Protein AF-A0A8I1UGB3-F1 (afdb_monomer)

Foldseek 3Di:
DCCVVCVVQVVVQVVLVVVVVVVVQKPDWDWDADPVRWIWIWTFGDALNDTFTWIFTHDPPPPLFHTWIFGPDQPDDQAPQADNRRTGNFPQHRVNRDNPDHPNNVVVRVRVRNNQQSDADPVRHGRDDDDDPDDDPVRVCPQPQEDEDDDPVNVVVCVVQVPWWDDWDWDWDDDPRHIYTYGDDTDTDPPDDPPPDDPPPPPPPPPPPPDDDDDDDDDDDDDDDDDDDDDDDDDDDDDDDDD

Solvent-accessible surface area (backbone atoms only — not comparable to full-atom values): 15466 Å² total; per-residue (Å²): 102,46,60,72,80,34,48,69,58,44,51,48,41,54,50,48,44,54,53,38,48,77,69,59,47,31,76,46,78,45,78,51,64,50,100,85,67,34,46,33,37,42,34,34,33,56,37,36,93,37,83,43,55,31,32,39,41,38,52,74,63,43,58,82,46,68,63,43,50,25,50,68,56,83,83,54,82,86,54,90,53,42,47,96,87,34,33,56,63,45,87,73,36,83,92,74,59,53,62,87,62,48,63,38,56,50,49,51,35,47,32,52,53,36,35,37,48,50,46,47,45,101,85,68,46,58,31,85,73,87,83,79,86,74,68,50,71,75,58,69,47,62,93,49,66,65,45,79,52,79,53,70,73,54,52,54,51,46,64,73,47,71,86,45,70,82,43,77,41,68,48,74,48,80,51,102,82,38,34,44,31,37,66,76,47,75,39,66,52,98,85,76,64,97,79,77,65,74,78,84,76,73,77,70,80,74,77,77,72,75,81,82,79,81,86,80,87,82,89,83,89,85,80,96,75,88,83,86,86,87,84,88,90,85,84,91,84,81,87,82,86,90,133

Mean predicted aligned error: 17.53 Å

Sequence (243 aa):
MWFELRADRFNREKSAIGHLLVEDWVKRVEWGVDAQGNAYAEVLFEAGGILRHANLMYPQHYPHVPLRIVPVIEGQKWSHHQWPTGELCLEIRADNWLPDFDGADMLRSARKLLDTEGHPDASGNPGEVAIDHRFTEGQRMLGRYGRLILSDALIEELERRSRDVFALDLHNIEFEKSCVCVAVGLGGGYGFSGCDLPPTSRTRLKFVKSVNHQENDGHEEEQIQRGTDHRVPAAGRGRHADQ

Secondary structure (DSSP, 8-state):
-HHHHTHHHHHHHHHHHHHHTTTSSEEEEEEEE-TTS-EEEEEEEEETTEEEEEEEE--TTTTSS--EEEESSTT----SSB-TTS-B--SS-TTT--TT--HHHHHHHHHHHHHHHHS--TTSPPPPPP------HHHHTTT-SEEEE--HHHHHHHHHHTTS--EEEEEEEEETTEEEEEEEEEE--TT--TT-PPP--------------------------------------------

Nearest PDB structures (foldseek):
  8ieg-assembly1_R  TM=5.215E-01  e=1.194E-04  Saccharomyces cerevisiae S288C
  6d6i-assembly1_B  TM=6.699E-01  e=2.200E-03  Homo sapiens
  6d6i-assembly2_E  TM=6.470E-01  e=2.073E-03  Homo sapiens
  8a58-assembly1_A  TM=6.326E-01  e=6.417E-03  Homo sapiens
  8a58-assembly1_B  TM=6.220E-01  e=1.662E-02  Homo sapiens

pLDDT: mean 73.23, std 23.83, range [26.3, 98.5]

Structure (mmCIF, N/CA/C/O backbone):
data_AF-A0A8I1UGB3-F1
#
_entry.id   AF-A0A8I1UGB3-F1
#
loop_
_atom_site.group_PDB
_atom_site.id
_atom_site.type_symbol
_atom_site.label_atom_id
_atom_site.label_alt_id
_atom_site.label_comp_id
_atom_site.label_asym_id
_atom_site.label_entity_id
_atom_site.label_seq_id
_atom_site.pdbx_PDB_ins_code
_atom_site.Cartn_x
_atom_site.Cartn_y
_atom_site.Cartn_z
_atom_site.occupancy
_atom_site.B_iso_or_equiv
_atom_site.auth_seq_id
_atom_site.auth_comp_id
_atom_site.auth_asym_id
_atom_site.auth_atom_id
_atom_site.pdbx_PDB_model_num
ATOM 1 N N . MET A 1 1 ? -6.144 6.818 -16.187 1.00 77.44 1 MET A N 1
ATOM 2 C CA . MET A 1 1 ? -5.525 6.335 -14.924 1.00 77.44 1 MET A CA 1
ATOM 3 C C . MET A 1 1 ? -5.523 4.801 -14.903 1.00 77.44 1 MET A C 1
ATOM 5 O O . MET A 1 1 ? -6.277 4.212 -15.672 1.00 77.44 1 MET A O 1
ATOM 9 N N . TRP A 1 2 ? -4.677 4.117 -14.113 1.00 83.56 2 TRP A N 1
ATOM 10 C CA . TRP A 1 2 ? -4.548 2.643 -14.203 1.00 83.56 2 TRP A CA 1
ATOM 11 C C . TRP A 1 2 ? -5.878 1.911 -13.965 1.00 83.56 2 TRP A C 1
ATOM 13 O O . TRP A 1 2 ? -6.176 0.948 -14.663 1.00 83.56 2 TRP A O 1
ATOM 23 N N . PHE A 1 3 ? -6.695 2.410 -13.035 1.00 84.19 3 PHE A N 1
ATOM 24 C CA . PHE A 1 3 ? -7.983 1.825 -12.657 1.00 84.19 3 PHE A CA 1
ATOM 25 C C . PHE A 1 3 ? -9.077 2.023 -13.716 1.00 84.19 3 PHE A C 1
ATOM 27 O O . PHE A 1 3 ? -10.044 1.270 -13.743 1.00 84.19 3 PHE A O 1
ATOM 34 N N . GLU A 1 4 ? -8.907 2.988 -14.622 1.00 83.88 4 GLU A N 1
ATOM 35 C CA . GLU A 1 4 ? -9.785 3.173 -15.785 1.00 83.88 4 GLU A CA 1
ATOM 36 C C . GLU A 1 4 ? -9.369 2.252 -16.935 1.00 83.88 4 GLU A C 1
ATOM 38 O O . GLU A 1 4 ? -10.207 1.641 -17.588 1.00 83.88 4 GLU A O 1
ATOM 43 N N . LEU A 1 5 ? -8.057 2.129 -17.167 1.00 84.00 5 LEU A N 1
ATOM 44 C CA . LEU A 1 5 ? -7.497 1.318 -18.252 1.00 84.00 5 LEU A CA 1
ATOM 45 C C . LEU A 1 5 ? -7.492 -0.185 -17.934 1.00 84.00 5 LEU A C 1
ATOM 47 O O . LEU A 1 5 ? -7.375 -1.004 -18.841 1.00 84.00 5 LEU A O 1
ATOM 51 N N . ARG A 1 6 ? -7.572 -0.555 -16.651 1.00 85.94 6 ARG A N 1
ATOM 52 C CA . ARG A 1 6 ? -7.530 -1.938 -16.155 1.00 85.94 6 ARG A CA 1
ATOM 53 C C . ARG A 1 6 ? -8.671 -2.193 -15.172 1.00 85.94 6 ARG A C 1
ATOM 55 O O . ARG A 1 6 ? -8.434 -2.506 -14.004 1.00 85.94 6 ARG A O 1
ATOM 62 N N . ALA A 1 7 ? -9.906 -2.063 -15.653 1.00 89.81 7 ALA A N 1
ATOM 63 C CA . ALA A 1 7 ? -11.110 -2.260 -14.846 1.00 89.81 7 ALA A CA 1
ATOM 64 C C . ALA A 1 7 ? -11.138 -3.631 -14.142 1.00 89.81 7 ALA A C 1
ATOM 66 O O . ALA A 1 7 ? -11.472 -3.698 -12.962 1.00 89.81 7 ALA A O 1
ATOM 67 N N . ASP A 1 8 ? -10.699 -4.702 -14.811 1.00 93.62 8 ASP A N 1
ATOM 68 C CA . ASP A 1 8 ? -10.617 -6.043 -14.212 1.00 93.62 8 ASP A CA 1
ATOM 69 C C . ASP A 1 8 ? -9.699 -6.074 -12.993 1.00 93.62 8 ASP A C 1
ATOM 71 O O . ASP A 1 8 ? -10.044 -6.636 -11.953 1.00 93.62 8 ASP A O 1
ATOM 75 N N . ARG A 1 9 ? -8.541 -5.407 -13.087 1.00 94.56 9 ARG A N 1
ATOM 76 C CA . ARG A 1 9 ? -7.618 -5.306 -11.958 1.00 94.56 9 ARG A CA 1
ATOM 77 C C . ARG A 1 9 ? -8.239 -4.505 -10.820 1.00 94.56 9 ARG A C 1
ATOM 79 O O . ARG A 1 9 ? -8.177 -4.935 -9.677 1.00 94.56 9 ARG A O 1
ATOM 86 N N . PHE A 1 10 ? -8.868 -3.373 -11.118 1.00 95.31 10 PHE A N 1
ATOM 87 C CA . PHE A 1 10 ? -9.507 -2.557 -10.088 1.00 95.31 10 PHE A CA 1
ATOM 88 C C . PHE A 1 10 ? -10.658 -3.293 -9.384 1.00 95.31 10 PHE A C 1
ATOM 90 O O . PHE A 1 10 ? -10.786 -3.227 -8.163 1.00 95.31 10 PHE A O 1
ATOM 97 N N . ASN A 1 11 ? -11.459 -4.052 -10.132 1.00 96.19 11 ASN A N 1
ATOM 98 C CA . ASN A 1 11 ? -12.519 -4.888 -9.574 1.00 96.19 11 ASN A CA 1
ATOM 99 C C . ASN A 1 11 ? -11.955 -6.027 -8.717 1.00 96.19 11 ASN A C 1
ATOM 101 O O . ASN A 1 11 ? -12.510 -6.317 -7.657 1.00 96.19 11 ASN A O 1
ATOM 105 N N . ARG A 1 12 ? -10.830 -6.627 -9.127 1.00 96.38 12 ARG A N 1
ATOM 106 C CA . ARG A 1 12 ? -10.113 -7.613 -8.311 1.00 96.38 12 ARG A CA 1
ATOM 107 C C . ARG A 1 12 ? -9.650 -7.012 -6.981 1.00 96.38 12 ARG A C 1
ATOM 109 O O . ARG A 1 12 ? -9.907 -7.630 -5.957 1.00 96.38 12 ARG A O 1
ATOM 116 N N . GLU A 1 13 ? -9.066 -5.811 -6.975 1.00 97.62 13 GLU A N 1
ATOM 117 C CA . GLU A 1 13 ? -8.671 -5.122 -5.731 1.00 97.62 13 GLU A CA 1
ATOM 118 C C . GLU A 1 13 ? -9.865 -4.883 -4.798 1.00 97.62 13 GLU A C 1
ATOM 120 O O . GLU A 1 13 ? -9.818 -5.194 -3.606 1.00 97.62 13 GLU A O 1
ATOM 125 N N . LYS A 1 14 ? -10.976 -4.376 -5.351 1.00 96.94 14 LYS A N 1
ATOM 126 C CA . LYS A 1 14 ? -12.224 -4.172 -4.602 1.00 96.94 14 LYS A CA 1
ATOM 127 C C . LYS A 1 14 ? -12.745 -5.469 -3.997 1.00 96.94 14 LYS A C 1
ATOM 129 O O . LYS A 1 14 ? -13.142 -5.472 -2.835 1.00 96.94 14 LYS A O 1
ATOM 134 N N . SER A 1 15 ? -12.733 -6.555 -4.767 1.00 97.25 15 SER A N 1
ATOM 135 C CA . SER A 1 15 ? -13.167 -7.871 -4.298 1.00 97.25 15 SER A CA 1
ATOM 136 C C . SER A 1 15 ? -12.242 -8.410 -3.208 1.00 97.25 15 SER A C 1
ATOM 138 O O . SER A 1 15 ? -12.731 -8.871 -2.182 1.00 97.25 15 SER A O 1
ATOM 140 N N . ALA A 1 16 ? -10.924 -8.324 -3.399 1.00 97.44 16 ALA A N 1
ATOM 141 C CA . ALA A 1 16 ? -9.932 -8.842 -2.462 1.00 97.44 16 ALA A CA 1
ATOM 142 C C . ALA A 1 16 ? -10.018 -8.140 -1.101 1.00 97.44 16 ALA A C 1
ATOM 144 O O . ALA A 1 16 ? -10.135 -8.800 -0.070 1.00 97.44 16 ALA A O 1
ATOM 145 N N . ILE A 1 17 ? -10.046 -6.803 -1.089 1.00 97.00 17 ILE A N 1
ATOM 146 C CA . ILE A 1 17 ? -10.199 -6.033 0.152 1.00 97.00 17 ILE A CA 1
ATOM 147 C C . ILE A 1 17 ? -11.609 -6.219 0.734 1.00 97.00 17 ILE A C 1
ATOM 149 O O . ILE A 1 17 ? -11.765 -6.334 1.947 1.00 97.00 17 ILE A O 1
ATOM 153 N N . GLY A 1 18 ? -12.639 -6.305 -0.113 1.00 96.25 18 GLY A N 1
ATOM 154 C CA . GLY A 1 18 ? -14.012 -6.565 0.321 1.00 96.25 18 GLY A CA 1
ATOM 155 C C . GLY A 1 18 ? -14.170 -7.901 1.052 1.00 96.25 18 GLY A C 1
ATOM 156 O O . GLY A 1 18 ? -14.915 -7.975 2.024 1.00 96.25 18 GLY A O 1
ATOM 157 N N . HIS A 1 19 ? -13.429 -8.939 0.653 1.00 96.88 19 HIS A N 1
ATOM 158 C CA . HIS A 1 19 ? -13.420 -10.226 1.356 1.00 96.88 19 HIS A CA 1
ATOM 159 C C . HIS A 1 19 ? -12.874 -10.113 2.786 1.00 96.88 19 HIS A C 1
ATOM 161 O O . HIS A 1 19 ? -13.324 -10.854 3.658 1.00 96.88 19 HIS A O 1
ATOM 167 N N . LEU A 1 20 ? -11.974 -9.162 3.066 1.00 97.12 20 LEU A N 1
ATOM 168 C CA . LEU A 1 20 ? -11.441 -8.965 4.417 1.00 97.12 20 LEU A CA 1
ATOM 169 C C . LEU A 1 20 ? -12.492 -8.468 5.417 1.00 97.12 20 LEU A C 1
ATOM 171 O O . LEU A 1 20 ? -12.346 -8.713 6.611 1.00 97.12 20 LEU A O 1
ATOM 175 N N . LEU A 1 21 ? -13.569 -7.823 4.951 1.00 95.94 21 LEU A N 1
ATOM 176 C CA . LEU A 1 21 ? -14.696 -7.444 5.815 1.00 95.94 21 LEU A CA 1
ATOM 177 C C . LEU A 1 21 ? -15.378 -8.677 6.427 1.00 95.94 21 LEU A C 1
ATOM 179 O O . LEU A 1 21 ? -15.906 -8.610 7.532 1.00 95.94 21 LEU A O 1
ATOM 183 N N . VAL A 1 22 ? -15.351 -9.815 5.725 1.00 94.69 22 VAL A N 1
ATOM 184 C CA . VAL A 1 22 ? -15.915 -11.087 6.208 1.00 94.69 22 VAL A CA 1
ATOM 185 C C . VAL A 1 22 ? -15.011 -11.735 7.261 1.00 94.69 22 VAL A C 1
ATOM 187 O O . VAL A 1 22 ? -15.493 -12.466 8.120 1.00 94.69 22 VAL A O 1
ATOM 190 N N . GLU A 1 23 ? -13.707 -11.446 7.230 1.00 92.75 23 GLU A N 1
ATOM 191 C CA . GLU A 1 23 ? -12.740 -11.907 8.235 1.00 92.75 23 GLU A CA 1
ATOM 192 C C . GLU A 1 23 ? -12.808 -11.093 9.550 1.00 92.75 23 GLU A C 1
ATOM 194 O O . GLU A 1 23 ? -12.053 -11.371 10.480 1.00 92.75 23 GLU A O 1
ATOM 199 N N . ASP A 1 24 ? -13.697 -10.095 9.624 1.00 91.88 24 ASP A N 1
ATOM 200 C CA . ASP A 1 24 ? -14.017 -9.202 10.752 1.00 91.88 24 ASP A CA 1
ATOM 201 C C . ASP A 1 24 ? -12.873 -8.311 11.269 1.00 91.88 24 ASP A C 1
ATOM 203 O O . ASP A 1 24 ? -13.129 -7.263 11.846 1.00 91.88 24 ASP A O 1
ATOM 207 N N . TRP A 1 25 ? -11.601 -8.611 11.024 1.00 96.62 25 TRP A N 1
ATOM 208 C CA . TRP A 1 25 ? -10.513 -7.712 11.435 1.00 96.62 25 TRP A CA 1
ATOM 209 C C . TRP A 1 25 ? -10.411 -6.448 10.564 1.00 96.62 25 TRP A C 1
ATOM 211 O O . TRP A 1 25 ? -9.759 -5.490 10.962 1.00 96.62 25 TRP A O 1
ATOM 221 N N . VAL A 1 26 ? -11.078 -6.390 9.408 1.00 98.19 26 VAL A N 1
ATOM 222 C CA . VAL A 1 26 ? -11.311 -5.144 8.661 1.00 98.19 26 VAL A CA 1
ATOM 223 C C . VAL A 1 26 ? -12.752 -4.700 8.895 1.00 98.19 26 VAL A C 1
ATOM 225 O O . VAL A 1 26 ? -13.684 -5.459 8.662 1.00 98.19 26 VAL A O 1
ATOM 228 N N . LYS A 1 27 ? -12.944 -3.459 9.352 1.00 98.12 27 LYS A N 1
ATOM 229 C CA . LYS A 1 27 ? -14.247 -2.925 9.786 1.00 98.12 27 LYS A CA 1
ATOM 230 C C . LYS A 1 27 ? -14.922 -2.034 8.748 1.00 98.12 27 LYS A C 1
ATOM 232 O O . LYS A 1 27 ? -16.146 -1.944 8.717 1.00 98.12 27 LYS A O 1
ATOM 237 N N . ARG A 1 28 ? -14.140 -1.335 7.922 1.00 98.06 28 ARG A N 1
ATOM 238 C CA . ARG A 1 28 ? -14.649 -0.400 6.908 1.00 98.06 28 ARG A CA 1
ATOM 239 C C . ARG A 1 28 ? -13.643 -0.242 5.783 1.00 98.06 28 ARG A C 1
ATOM 241 O O . ARG A 1 28 ? -12.444 -0.224 6.047 1.00 98.06 28 ARG A O 1
ATOM 248 N N . VAL A 1 29 ? -14.149 -0.091 4.562 1.00 98.00 29 VAL A N 1
ATOM 249 C CA . VAL A 1 29 ? -13.361 0.185 3.358 1.00 98.00 29 VAL A CA 1
ATOM 250 C C . VAL A 1 29 ? -14.122 1.205 2.518 1.00 98.00 29 VAL A C 1
ATOM 252 O O . VAL A 1 29 ? -15.257 0.949 2.119 1.00 98.00 29 VAL A O 1
ATOM 255 N N . GLU A 1 30 ? -13.497 2.338 2.225 1.00 97.81 30 GLU A N 1
ATOM 256 C CA . GLU A 1 30 ? -14.050 3.391 1.372 1.00 97.81 30 GLU A CA 1
ATOM 257 C C . GLU A 1 30 ? -13.061 3.724 0.259 1.00 97.81 30 GLU A C 1
ATOM 259 O O . GLU A 1 30 ? -11.881 3.949 0.502 1.00 97.81 30 GLU A O 1
ATOM 264 N N . TRP A 1 31 ? -13.534 3.728 -0.985 1.00 97.06 31 TRP A N 1
ATOM 265 C CA . TRP A 1 31 ? -12.694 3.997 -2.150 1.00 97.06 31 TRP A CA 1
ATOM 266 C C . TRP A 1 31 ? -12.807 5.455 -2.570 1.00 97.06 31 TRP A C 1
ATOM 268 O O . TRP A 1 31 ? -13.908 5.999 -2.632 1.00 97.06 31 TRP A O 1
ATOM 278 N N . GLY A 1 32 ? -11.681 6.050 -2.947 1.00 95.44 32 GLY A N 1
ATOM 279 C CA . GLY A 1 32 ? -11.625 7.422 -3.426 1.00 95.44 32 GLY A CA 1
ATOM 280 C C . GLY A 1 32 ? -10.547 7.638 -4.477 1.00 95.44 32 GLY A C 1
ATOM 281 O O . GLY A 1 32 ? -9.802 6.727 -4.851 1.00 95.44 32 GLY A O 1
ATOM 282 N N . VAL A 1 33 ? -10.491 8.873 -4.965 1.00 93.62 33 VAL A N 1
ATOM 283 C CA . VAL A 1 33 ? -9.431 9.378 -5.836 1.00 93.62 33 VAL A CA 1
ATOM 284 C C . VAL A 1 33 ? -8.929 10.677 -5.218 1.00 93.62 33 VAL A C 1
ATOM 286 O O . VAL A 1 33 ? -9.737 11.536 -4.864 1.00 93.62 33 VAL A O 1
ATOM 289 N N . ASP A 1 34 ? -7.619 10.796 -5.023 1.00 88.38 34 ASP A N 1
ATOM 290 C CA . ASP A 1 34 ? -7.017 11.994 -4.438 1.00 88.38 34 ASP A CA 1
ATOM 291 C C . ASP A 1 34 ? -6.980 13.169 -5.437 1.00 88.38 34 ASP A C 1
ATOM 293 O O . ASP A 1 34 ? -7.313 13.040 -6.619 1.00 88.38 34 ASP A O 1
ATOM 297 N N . ALA A 1 35 ? -6.549 14.342 -4.967 1.00 86.75 35 ALA A N 1
ATOM 298 C CA . ALA A 1 35 ? -6.447 15.544 -5.798 1.00 86.75 35 ALA A CA 1
ATOM 299 C C . ALA A 1 35 ? -5.435 15.412 -6.957 1.00 86.75 35 ALA A C 1
ATOM 301 O O . ALA A 1 35 ? -5.453 16.219 -7.885 1.00 86.75 35 ALA A O 1
ATOM 302 N N . GLN A 1 36 ? -4.550 14.413 -6.910 1.00 84.19 36 GLN A N 1
ATOM 303 C CA . GLN A 1 36 ? -3.551 14.105 -7.931 1.00 84.19 36 GLN A CA 1
ATOM 304 C C . GLN A 1 36 ? -4.017 12.995 -8.893 1.00 84.19 36 GLN A C 1
ATOM 306 O O . GLN A 1 36 ? -3.263 12.604 -9.789 1.00 84.19 36 GLN A O 1
ATOM 311 N N . GLY A 1 37 ? -5.251 12.500 -8.748 1.00 85.12 37 GLY A N 1
ATOM 312 C CA . GLY A 1 37 ? -5.813 11.450 -9.594 1.00 85.12 37 GLY A CA 1
ATOM 313 C C . GLY A 1 37 ? -5.355 10.035 -9.226 1.00 85.12 37 GLY A C 1
ATOM 314 O O . GLY A 1 37 ? -5.517 9.110 -10.022 1.00 85.12 37 GLY A O 1
ATOM 315 N N . ASN A 1 38 ? -4.764 9.820 -8.051 1.00 88.25 38 ASN A N 1
ATOM 316 C CA . ASN A 1 38 ? -4.423 8.473 -7.600 1.00 88.25 38 ASN A CA 1
ATOM 317 C C . ASN A 1 38 ? -5.620 7.838 -6.898 1.00 88.25 38 ASN A C 1
ATOM 319 O O . ASN A 1 38 ? -6.281 8.467 -6.073 1.00 88.25 38 ASN A O 1
ATOM 323 N N . ALA A 1 39 ? -5.881 6.568 -7.201 1.00 94.81 39 ALA A N 1
ATOM 324 C CA . ALA A 1 39 ? -6.867 5.801 -6.455 1.00 94.81 39 ALA A CA 1
ATOM 325 C C . ALA A 1 39 ? -6.357 5.511 -5.041 1.00 94.81 39 ALA A C 1
ATOM 327 O O . ALA A 1 39 ? -5.168 5.250 -4.830 1.00 94.81 39 ALA A O 1
ATOM 328 N N . TYR A 1 40 ? -7.275 5.487 -4.084 1.00 97.31 40 TYR A N 1
ATOM 329 C CA . TYR A 1 40 ? -6.995 5.021 -2.738 1.00 97.31 40 TYR A CA 1
ATOM 330 C C . TYR A 1 40 ? -8.158 4.252 -2.131 1.00 97.31 40 TYR A C 1
ATOM 332 O O . TYR A 1 40 ? -9.304 4.386 -2.567 1.00 97.31 40 TYR A O 1
ATOM 340 N N . ALA A 1 41 ? -7.842 3.449 -1.118 1.00 98.19 41 ALA A N 1
ATOM 341 C CA . ALA A 1 41 ? -8.828 2.871 -0.219 1.00 98.19 41 ALA A CA 1
ATOM 342 C C . ALA A 1 41 ? -8.527 3.315 1.218 1.00 98.19 41 ALA A C 1
ATOM 344 O O . ALA A 1 41 ? -7.457 3.021 1.749 1.00 98.19 41 ALA A O 1
ATOM 345 N N . GLU A 1 42 ? -9.460 4.026 1.836 1.00 98.38 42 GLU A N 1
ATOM 346 C CA . GLU A 1 42 ? -9.464 4.328 3.265 1.00 98.38 42 GLU A CA 1
ATOM 347 C C . GLU A 1 42 ? -10.005 3.107 4.016 1.00 98.38 42 GLU A C 1
ATOM 349 O O . GLU A 1 42 ? -11.080 2.594 3.698 1.00 98.38 42 GLU A O 1
ATOM 354 N N . VAL A 1 43 ? -9.246 2.601 4.987 1.00 98.50 43 VAL A N 1
ATOM 355 C CA . VAL A 1 43 ? -9.522 1.331 5.664 1.00 98.50 43 VAL A CA 1
ATOM 356 C C . VAL A 1 43 ? -9.436 1.500 7.177 1.00 98.50 43 VAL A C 1
ATOM 358 O O . VAL A 1 43 ? -8.440 1.997 7.708 1.00 98.50 43 VAL A O 1
ATOM 361 N N . LEU A 1 44 ? -10.469 1.030 7.879 1.00 98.50 44 LEU A N 1
ATOM 362 C CA . LEU A 1 44 ? -10.426 0.790 9.323 1.00 98.50 44 LEU A CA 1
ATOM 363 C C . LEU A 1 44 ? -10.187 -0.698 9.570 1.00 98.50 44 LEU A C 1
ATOM 365 O O . LEU A 1 44 ? -10.983 -1.517 9.114 1.00 98.50 44 LEU A O 1
ATOM 369 N N . PHE A 1 45 ? -9.126 -1.052 10.293 1.00 98.44 45 PHE A N 1
ATOM 370 C CA . PHE A 1 45 ? -8.775 -2.448 10.572 1.00 98.44 45 PHE A CA 1
ATOM 371 C C . PHE A 1 45 ? -8.136 -2.622 11.952 1.00 98.44 45 PHE A C 1
ATOM 373 O O . PHE A 1 45 ? -7.506 -1.708 12.477 1.00 98.44 45 PHE A O 1
ATOM 380 N N . GLU A 1 46 ? -8.307 -3.790 12.555 1.00 97.88 46 GLU A N 1
ATOM 381 C CA . GLU A 1 46 ? -7.713 -4.171 13.831 1.00 97.88 46 GLU A CA 1
ATOM 382 C C . GLU A 1 46 ? -6.325 -4.776 13.617 1.00 97.88 46 GLU A C 1
ATOM 384 O O . GLU A 1 46 ? -6.154 -5.720 12.841 1.00 97.88 46 GLU A O 1
ATOM 389 N N . ALA A 1 47 ? -5.331 -4.231 14.320 1.00 95.94 47 ALA A N 1
ATOM 390 C CA . ALA A 1 47 ? -3.986 -4.788 14.388 1.00 95.94 47 ALA A CA 1
ATOM 391 C C . ALA A 1 47 ? -3.240 -4.311 15.645 1.00 95.94 47 ALA A C 1
ATOM 393 O O . ALA A 1 47 ? -3.332 -3.144 16.047 1.00 95.94 47 ALA A O 1
ATOM 394 N N . GLY A 1 48 ? -2.492 -5.216 16.272 1.00 92.00 48 GLY A N 1
ATOM 395 C CA . GLY A 1 48 ? -1.835 -5.017 17.563 1.00 92.00 48 GLY A CA 1
ATOM 396 C C . GLY A 1 48 ? -2.832 -4.749 18.691 1.00 92.00 48 GLY A C 1
ATOM 397 O O . GLY A 1 48 ? -2.556 -3.927 19.558 1.00 92.00 48 GLY A O 1
ATOM 398 N N . GLY A 1 49 ? -4.034 -5.338 18.620 1.00 91.06 49 GLY A N 1
ATOM 399 C CA . GLY A 1 49 ? -5.124 -5.096 19.577 1.00 91.06 49 GLY A CA 1
ATOM 400 C C . GLY A 1 49 ? -5.750 -3.694 19.510 1.00 91.06 49 GLY A C 1
ATOM 401 O O . GLY A 1 49 ? -6.491 -3.313 20.413 1.00 91.06 49 GLY A O 1
ATOM 402 N N . ILE A 1 50 ? -5.451 -2.909 18.469 1.00 94.31 50 ILE A N 1
ATOM 403 C CA . ILE A 1 50 ? -5.900 -1.519 18.311 1.00 94.31 50 ILE A CA 1
ATOM 404 C C . ILE A 1 50 ? -6.592 -1.358 16.954 1.00 94.31 50 ILE A C 1
ATOM 406 O O . ILE A 1 50 ? -6.131 -1.891 15.945 1.00 94.31 50 ILE A O 1
ATOM 410 N N . LEU A 1 51 ? -7.671 -0.571 16.910 1.00 97.31 51 LEU A N 1
ATOM 411 C CA . LEU A 1 51 ? -8.298 -0.153 15.656 1.00 97.31 51 LEU A CA 1
ATOM 412 C C . LEU A 1 51 ? -7.452 0.941 14.982 1.00 97.31 51 LEU A C 1
ATOM 414 O O . LEU A 1 51 ? -7.219 2.010 15.550 1.00 97.31 51 LEU A O 1
ATOM 418 N N . ARG A 1 52 ? -6.985 0.673 13.765 1.00 97.62 52 ARG A N 1
ATOM 419 C CA . ARG A 1 52 ? -6.116 1.533 12.954 1.00 97.62 52 ARG A CA 1
ATOM 420 C C . ARG A 1 52 ? -6.897 2.129 11.788 1.00 97.62 52 ARG A C 1
ATOM 422 O O . ARG A 1 52 ? -7.764 1.469 11.222 1.00 97.62 52 ARG A O 1
ATOM 429 N N . HIS A 1 53 ? -6.555 3.362 11.414 1.00 98.25 53 HIS A N 1
ATOM 430 C CA . HIS A 1 53 ? -7.161 4.072 10.289 1.00 98.25 53 HIS A CA 1
ATOM 431 C C . HIS A 1 53 ? -6.108 4.414 9.233 1.00 98.25 53 HIS A C 1
ATOM 433 O O . HIS A 1 53 ? -5.270 5.291 9.462 1.00 98.25 53 HIS A O 1
ATOM 439 N N . ALA A 1 54 ? -6.119 3.696 8.108 1.00 98.31 54 ALA A N 1
ATOM 440 C CA . ALA A 1 54 ? -5.097 3.780 7.065 1.00 98.31 54 ALA A CA 1
ATOM 441 C C . ALA A 1 54 ? -5.660 4.192 5.707 1.00 98.31 54 ALA A C 1
ATOM 443 O O . ALA A 1 54 ? -6.792 3.868 5.371 1.00 98.31 54 ALA A O 1
ATOM 444 N N . ASN A 1 55 ? -4.798 4.790 4.893 1.00 98.12 55 ASN A N 1
ATOM 445 C CA . ASN A 1 55 ? -4.963 4.881 3.454 1.00 98.12 55 ASN A CA 1
ATOM 446 C C . ASN A 1 55 ? -4.063 3.854 2.759 1.00 98.12 55 ASN A C 1
ATOM 448 O O . ASN A 1 55 ? -2.846 3.834 2.965 1.00 98.12 55 ASN A O 1
ATOM 452 N N . LEU A 1 56 ? -4.661 3.041 1.890 1.00 98.12 56 LEU A N 1
ATOM 453 C CA . LEU A 1 56 ? -3.973 2.273 0.856 1.00 98.12 56 LEU A CA 1
ATOM 454 C C . LEU A 1 56 ? -3.851 3.167 -0.376 1.00 98.12 56 LEU A C 1
ATOM 456 O O . LEU A 1 56 ? -4.841 3.428 -1.057 1.00 98.12 56 LEU A O 1
ATOM 460 N N . MET A 1 57 ? -2.645 3.652 -0.651 1.00 96.31 57 MET A N 1
ATOM 461 C CA . MET A 1 57 ? -2.358 4.607 -1.722 1.00 96.31 57 MET A CA 1
ATOM 462 C C . MET A 1 57 ? -1.865 3.860 -2.965 1.00 96.31 57 MET A C 1
ATOM 464 O O . MET A 1 57 ? -0.772 3.285 -2.937 1.00 96.31 57 MET A O 1
ATOM 468 N N . TYR A 1 58 ? -2.637 3.876 -4.056 1.00 95.38 58 TYR A N 1
ATOM 469 C CA . TYR A 1 58 ? -2.274 3.193 -5.301 1.00 95.38 58 TYR A CA 1
ATOM 470 C C . TYR A 1 58 ? -1.538 4.154 -6.242 1.00 95.38 58 TYR A C 1
ATOM 472 O O . TYR A 1 58 ? -2.153 5.088 -6.760 1.00 95.38 58 TYR A O 1
ATOM 480 N N . PRO A 1 59 ? -0.245 3.937 -6.529 1.00 90.94 59 PRO A N 1
ATOM 481 C CA . PRO A 1 59 ? 0.505 4.796 -7.442 1.00 90.94 59 PRO A CA 1
ATOM 482 C C . PRO A 1 59 ? 0.013 4.666 -8.891 1.00 90.94 59 PRO A C 1
ATOM 484 O O . PRO A 1 59 ? -0.582 3.664 -9.290 1.00 90.94 59 PRO A O 1
ATOM 487 N N . GLN A 1 60 ? 0.346 5.645 -9.733 1.00 86.12 60 GLN A N 1
ATOM 488 C CA . GLN A 1 60 ? -0.072 5.659 -11.143 1.00 86.12 60 GLN A CA 1
ATOM 489 C C . GLN A 1 60 ? 0.397 4.443 -11.958 1.00 86.12 60 GLN A C 1
ATOM 491 O O . GLN A 1 60 ? -0.271 4.055 -12.915 1.00 86.12 60 GLN A O 1
ATOM 496 N N . HIS A 1 61 ? 1.525 3.834 -11.583 1.00 86.38 61 HIS A N 1
ATOM 497 C CA . HIS A 1 61 ? 2.100 2.677 -12.275 1.00 86.38 61 HIS A CA 1
ATOM 498 C C . HIS A 1 61 ? 1.629 1.324 -11.714 1.00 86.38 61 HIS A C 1
ATOM 500 O O . HIS A 1 61 ? 2.137 0.279 -12.123 1.00 86.38 61 HIS A O 1
ATOM 506 N N . TYR A 1 62 ? 0.664 1.317 -10.791 1.00 89.44 62 TYR A N 1
ATOM 507 C CA . TYR A 1 62 ? 0.061 0.092 -10.275 1.00 89.44 62 TYR A CA 1
ATOM 508 C C . TYR A 1 62 ? -0.515 -0.775 -11.417 1.00 89.44 62 TYR A C 1
ATOM 510 O O . TYR A 1 62 ? -1.086 -0.232 -12.370 1.00 89.44 62 TYR A O 1
ATOM 518 N N . PRO A 1 63 ? -0.376 -2.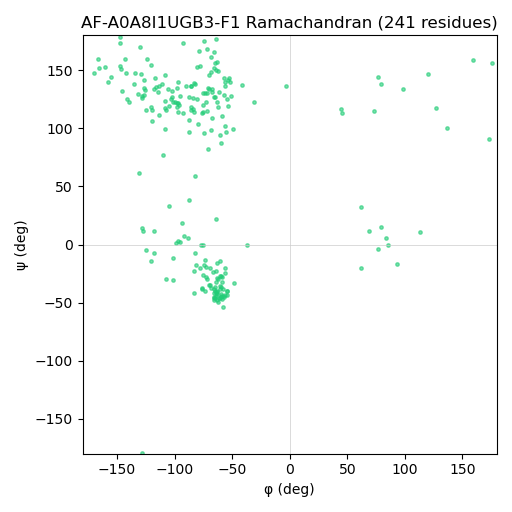115 -11.383 1.00 94.00 63 PRO A N 1
ATOM 519 C CA . PRO A 1 63 ? 0.194 -2.975 -10.341 1.00 94.00 63 PRO A CA 1
ATOM 520 C C . PRO A 1 63 ? 1.680 -3.302 -10.538 1.00 94.00 63 PRO A C 1
ATOM 522 O O . PRO A 1 63 ? 2.173 -4.279 -9.993 1.00 94.00 63 PRO A O 1
ATOM 525 N N . HIS A 1 64 ? 2.413 -2.540 -11.349 1.00 88.75 64 HIS A N 1
ATOM 526 C CA . HIS A 1 64 ? 3.834 -2.818 -11.609 1.00 88.75 64 HIS A CA 1
ATOM 527 C C . HIS A 1 64 ? 4.760 -2.272 -10.517 1.00 88.75 64 HIS A C 1
ATOM 529 O O . HIS A 1 64 ? 5.954 -2.548 -10.509 1.00 88.75 64 HIS A O 1
ATOM 535 N N . VAL A 1 65 ? 4.193 -1.511 -9.587 1.00 88.19 65 VAL A N 1
ATOM 536 C CA . VAL A 1 65 ? 4.818 -1.027 -8.358 1.00 88.19 65 VAL A CA 1
ATOM 537 C C . VAL A 1 65 ? 3.825 -1.240 -7.207 1.00 88.19 65 VAL A C 1
ATOM 539 O O . VAL A 1 65 ? 2.613 -1.160 -7.450 1.00 88.19 65 VAL A O 1
ATOM 542 N N . PRO A 1 66 ? 4.298 -1.508 -5.978 1.00 94.50 66 PRO A N 1
ATOM 543 C CA . PRO A 1 66 ? 3.416 -1.744 -4.839 1.00 94.50 66 PRO A CA 1
ATOM 544 C C . PRO A 1 66 ? 2.615 -0.490 -4.475 1.00 94.50 66 PRO A C 1
ATOM 546 O O . PRO A 1 66 ? 3.067 0.642 -4.669 1.00 94.50 66 PRO A O 1
ATOM 549 N N . LEU A 1 67 ? 1.428 -0.697 -3.905 1.00 95.31 67 LEU A N 1
ATOM 550 C CA . LEU A 1 67 ? 0.725 0.347 -3.156 1.00 95.31 67 LEU A CA 1
ATOM 551 C C . LEU A 1 67 ? 1.419 0.605 -1.814 1.00 95.31 67 LEU A C 1
ATOM 553 O O . LEU A 1 67 ? 2.266 -0.172 -1.380 1.00 95.31 67 LEU A O 1
ATOM 557 N N . ARG A 1 68 ? 1.034 1.685 -1.139 1.00 95.75 68 ARG A N 1
ATOM 558 C CA . ARG A 1 68 ? 1.596 2.075 0.163 1.00 95.75 68 ARG A CA 1
ATOM 559 C C . ARG A 1 68 ? 0.501 2.049 1.221 1.00 95.75 68 ARG A C 1
ATOM 561 O O . ARG A 1 68 ? -0.620 2.452 0.923 1.00 95.75 68 ARG A O 1
ATOM 568 N N . ILE A 1 69 ? 0.825 1.636 2.445 1.00 97.69 69 ILE A N 1
ATOM 569 C CA . ILE A 1 69 ? -0.082 1.740 3.599 1.00 97.69 69 ILE A CA 1
ATOM 570 C C . ILE A 1 69 ? 0.444 2.830 4.524 1.00 97.69 69 ILE A C 1
ATOM 572 O O . ILE A 1 69 ? 1.552 2.718 5.052 1.00 97.69 69 ILE A O 1
ATOM 576 N N . VAL A 1 70 ? -0.351 3.884 4.702 1.00 97.25 70 VAL A N 1
ATOM 577 C CA . VAL A 1 70 ? -0.021 5.050 5.534 1.00 97.25 70 VAL A CA 1
ATOM 578 C C . VAL A 1 70 ? -1.161 5.345 6.514 1.00 97.25 70 VAL A C 1
ATOM 580 O O . VAL A 1 70 ? -2.323 5.151 6.153 1.00 97.25 70 VAL A O 1
ATOM 583 N N . PRO A 1 71 ? -0.886 5.836 7.734 1.00 97.88 71 PRO A N 1
ATOM 584 C CA . PRO A 1 71 ? -1.918 6.385 8.607 1.00 97.88 71 PRO A CA 1
ATOM 585 C C . PRO A 1 71 ? -2.675 7.534 7.937 1.00 97.88 71 PRO A C 1
ATOM 587 O O . PRO A 1 71 ? -2.076 8.350 7.240 1.00 97.88 71 PRO A O 1
ATOM 590 N N . VAL A 1 72 ? -3.985 7.628 8.184 1.00 96.44 72 VAL A N 1
ATOM 591 C CA . VAL A 1 72 ? -4.791 8.782 7.738 1.00 96.44 72 VAL A CA 1
ATOM 592 C C . VAL A 1 72 ? -4.340 10.066 8.439 1.00 96.44 72 VAL A C 1
ATOM 594 O O . VAL A 1 72 ? -4.323 11.135 7.835 1.00 96.44 72 VAL A O 1
ATOM 597 N N . ILE A 1 73 ? -3.959 9.965 9.716 1.00 94.81 73 ILE A N 1
ATOM 598 C CA . ILE A 1 73 ? -3.437 11.092 10.490 1.00 94.81 73 ILE A CA 1
ATOM 599 C C . ILE A 1 73 ? -1.944 11.239 10.193 1.00 94.81 73 ILE A C 1
ATOM 601 O O . ILE A 1 73 ? -1.139 10.380 10.560 1.00 94.81 73 ILE A O 1
ATOM 605 N N . GLU A 1 74 ? -1.575 12.348 9.556 1.00 91.50 74 GLU A N 1
ATOM 606 C CA . GLU A 1 74 ? -0.185 12.662 9.234 1.00 91.50 74 GLU A CA 1
ATOM 607 C C . GLU A 1 74 ? 0.702 12.663 10.493 1.00 91.50 74 GLU A C 1
ATOM 609 O O . GLU A 1 74 ? 0.325 13.161 11.554 1.00 91.50 74 GLU A O 1
ATOM 614 N N . GLY A 1 75 ? 1.890 12.065 10.381 1.00 90.50 75 GLY A N 1
ATOM 615 C CA . GLY A 1 75 ? 2.866 11.983 11.472 1.00 90.50 75 GLY A CA 1
ATOM 616 C C . GLY A 1 75 ? 2.561 10.938 12.551 1.00 90.50 75 GLY A C 1
ATOM 617 O O . GLY A 1 75 ? 3.389 10.732 13.440 1.00 90.50 75 GLY A O 1
ATOM 618 N N . GLN A 1 76 ? 1.425 10.235 12.491 1.00 95.06 76 GLN A N 1
ATOM 619 C CA . GLN A 1 76 ? 1.115 9.192 13.465 1.00 95.06 76 GLN A CA 1
ATOM 620 C C . GLN A 1 76 ? 2.095 8.017 13.338 1.00 95.06 76 GLN A C 1
ATOM 622 O O . GLN A 1 76 ? 2.264 7.455 12.259 1.00 95.06 76 GLN A O 1
ATOM 627 N N . LYS A 1 77 ? 2.730 7.616 14.444 1.00 94.50 77 LYS A N 1
ATOM 628 C CA . LYS A 1 77 ? 3.654 6.474 14.492 1.00 94.50 77 LYS A CA 1
ATOM 629 C C . LYS A 1 77 ? 2.921 5.231 14.998 1.00 94.50 77 LYS A C 1
ATOM 631 O O . LYS A 1 77 ? 2.366 5.246 16.094 1.00 94.50 77 LYS A O 1
ATOM 636 N N . TRP A 1 78 ? 2.902 4.165 14.204 1.00 94.12 78 TRP A N 1
ATOM 637 C CA . TRP A 1 78 ? 2.300 2.876 14.567 1.00 94.12 78 TRP A CA 1
ATOM 638 C C . TRP A 1 78 ? 3.322 1.790 14.858 1.00 94.12 78 TRP A C 1
ATOM 640 O O . TRP A 1 78 ? 3.025 0.899 15.645 1.00 94.12 78 TRP A O 1
ATOM 650 N N . SER A 1 79 ? 4.484 1.866 14.213 1.00 92.44 79 SER A N 1
ATOM 651 C CA . SER A 1 79 ? 5.475 0.795 14.200 1.00 92.44 79 SER A CA 1
ATOM 652 C C . SER A 1 79 ? 6.892 1.350 14.125 1.00 92.44 79 SER A C 1
ATOM 654 O O . SER A 1 79 ? 7.103 2.431 13.565 1.00 92.44 79 SER A O 1
ATOM 656 N N . HIS A 1 80 ? 7.883 0.613 14.633 1.00 89.00 80 HIS A N 1
ATOM 657 C CA . HIS A 1 80 ? 9.297 0.927 14.393 1.00 89.00 80 HIS A CA 1
ATOM 658 C C . HIS A 1 80 ? 9.647 0.801 12.901 1.00 89.00 80 HIS A C 1
ATOM 660 O O . HIS A 1 80 ? 10.396 1.631 12.380 1.00 89.00 80 HIS A O 1
ATOM 666 N N . HIS A 1 81 ? 8.984 -0.117 12.195 1.00 90.19 81 HIS A N 1
ATOM 667 C CA . HIS A 1 81 ? 9.023 -0.310 10.746 1.00 90.19 81 HIS A CA 1
ATOM 668 C C . HIS A 1 81 ? 8.084 0.661 10.026 1.00 90.19 81 HIS A C 1
ATOM 670 O O . HIS A 1 81 ? 7.151 0.281 9.321 1.00 90.19 81 HIS A O 1
ATOM 676 N N . GLN A 1 82 ? 8.321 1.954 10.213 1.00 92.31 82 GLN A N 1
ATOM 677 C CA . GLN A 1 82 ? 7.561 2.995 9.534 1.00 92.31 82 GLN A CA 1
ATOM 678 C C . GLN A 1 82 ? 8.488 4.136 9.139 1.00 92.31 82 GLN A C 1
ATOM 680 O O . GLN A 1 82 ? 9.176 4.709 9.994 1.00 92.31 82 GLN A O 1
ATOM 685 N N . TRP A 1 83 ? 8.478 4.466 7.851 1.00 89.12 83 TRP A N 1
ATOM 686 C CA . TRP A 1 83 ? 9.255 5.550 7.271 1.00 89.12 83 TRP A CA 1
ATOM 687 C C . TRP A 1 83 ? 8.798 6.916 7.803 1.00 89.12 83 TRP A C 1
ATOM 689 O O . TRP A 1 83 ? 7.635 7.074 8.185 1.00 89.12 83 TRP A O 1
ATOM 699 N N . PRO A 1 84 ? 9.665 7.947 7.768 1.00 87.88 84 PRO A N 1
ATOM 700 C CA . PRO A 1 84 ? 9.281 9.315 8.132 1.00 87.88 84 PRO A CA 1
ATOM 701 C C . PRO A 1 84 ? 8.092 9.863 7.330 1.00 87.88 84 PRO A C 1
ATOM 703 O O . PRO A 1 84 ? 7.372 10.728 7.810 1.00 87.88 84 PRO A O 1
ATOM 706 N N . THR A 1 85 ? 7.860 9.334 6.126 1.00 85.50 85 THR A N 1
ATOM 707 C CA . THR A 1 85 ? 6.717 9.663 5.259 1.00 85.50 85 THR A CA 1
ATOM 708 C C . THR A 1 85 ? 5.392 9.040 5.714 1.00 85.50 85 THR A C 1
ATOM 710 O O . THR A 1 85 ? 4.383 9.211 5.036 1.00 85.50 85 THR A O 1
ATOM 713 N N . GLY A 1 86 ? 5.383 8.279 6.813 1.00 92.00 86 GLY A N 1
ATOM 714 C CA . GLY A 1 86 ? 4.200 7.605 7.352 1.00 92.00 86 GLY A CA 1
ATOM 715 C C . GLY A 1 86 ? 4.018 6.162 6.878 1.00 92.00 86 GLY A C 1
ATOM 716 O O . GLY A 1 86 ? 3.290 5.405 7.505 1.00 92.00 86 GLY A O 1
ATOM 717 N N . GLU A 1 87 ? 4.689 5.756 5.805 1.00 94.31 87 GLU A N 1
ATOM 718 C CA . GLU A 1 87 ? 4.517 4.432 5.203 1.00 94.31 87 GLU A CA 1
ATOM 719 C C . GLU A 1 87 ? 5.101 3.309 6.051 1.00 94.31 87 GLU A C 1
ATOM 721 O O . GLU A 1 87 ? 6.240 3.399 6.512 1.00 94.31 87 GLU A O 1
ATOM 726 N N . LEU A 1 88 ? 4.335 2.230 6.205 1.00 94.31 88 LEU A N 1
ATOM 727 C CA . LEU A 1 88 ? 4.816 1.011 6.844 1.00 94.31 88 LEU A CA 1
ATOM 728 C C . LEU A 1 88 ? 5.841 0.293 5.954 1.00 94.31 88 LEU A C 1
ATOM 730 O O . LEU A 1 88 ? 5.626 0.094 4.760 1.00 94.31 88 LEU A O 1
ATOM 734 N N . CYS A 1 89 ? 6.949 -0.128 6.555 1.00 92.06 89 CYS A N 1
ATOM 735 C CA . CYS A 1 89 ? 7.945 -0.994 5.937 1.00 92.06 89 CYS A CA 1
ATOM 736 C C . CYS A 1 89 ? 7.524 -2.449 6.174 1.00 92.06 89 CYS A C 1
ATOM 738 O O . CYS A 1 89 ? 7.715 -2.998 7.256 1.00 92.06 89 CYS A O 1
ATOM 740 N N . LEU A 1 90 ? 6.864 -3.035 5.179 1.00 93.38 90 LEU A N 1
ATOM 741 C CA . LEU A 1 90 ? 6.211 -4.338 5.286 1.00 93.38 90 LEU A CA 1
ATOM 742 C C . LEU A 1 90 ? 7.129 -5.491 4.851 1.00 93.38 90 LEU A C 1
ATOM 744 O O . LEU A 1 90 ? 8.220 -5.272 4.332 1.00 93.38 90 LEU A O 1
ATOM 748 N N . GLU A 1 91 ? 6.690 -6.739 5.038 1.00 91.75 91 GLU A N 1
ATOM 749 C CA . GLU A 1 91 ? 7.396 -7.899 4.460 1.00 91.75 91 GLU A CA 1
ATOM 750 C C . GLU A 1 91 ? 7.219 -7.983 2.935 1.00 91.75 91 GLU A C 1
ATOM 752 O O . GLU A 1 91 ? 8.132 -8.433 2.240 1.00 91.75 91 GLU A O 1
ATOM 757 N N . ILE A 1 92 ? 6.082 -7.502 2.413 1.00 92.50 92 ILE A N 1
ATOM 758 C CA . ILE A 1 92 ? 5.888 -7.239 0.984 1.00 92.50 92 ILE A CA 1
ATOM 759 C C . ILE A 1 92 ? 6.408 -5.828 0.702 1.00 92.50 92 ILE A C 1
ATOM 761 O O . ILE A 1 92 ? 5.894 -4.836 1.215 1.00 92.50 92 ILE A O 1
ATOM 765 N N . ARG A 1 93 ? 7.454 -5.744 -0.109 1.00 86.69 93 ARG A N 1
ATOM 766 C CA . ARG A 1 93 ? 8.268 -4.554 -0.352 1.00 86.69 93 ARG A CA 1
ATOM 767 C C . ARG A 1 93 ? 8.438 -4.312 -1.841 1.00 86.69 93 ARG A C 1
ATOM 769 O O . ARG A 1 93 ? 8.169 -5.167 -2.676 1.00 86.69 93 ARG A O 1
ATOM 776 N N . ALA A 1 94 ? 8.974 -3.146 -2.183 1.00 85.06 94 ALA A N 1
ATOM 777 C CA . ALA A 1 94 ? 9.278 -2.807 -3.569 1.00 85.06 94 ALA A CA 1
ATOM 778 C C . ALA A 1 94 ? 10.275 -3.767 -4.251 1.00 85.06 94 ALA A C 1
ATOM 780 O O . ALA A 1 94 ? 10.222 -3.898 -5.469 1.00 85.06 94 ALA A O 1
ATOM 781 N N . ASP A 1 95 ? 11.170 -4.430 -3.511 1.00 80.75 95 ASP A N 1
ATOM 782 C CA . ASP A 1 95 ? 12.169 -5.369 -4.047 1.00 80.75 95 ASP A CA 1
ATOM 783 C C . ASP A 1 95 ? 11.637 -6.792 -4.277 1.00 80.75 95 ASP A C 1
ATOM 785 O O . ASP A 1 95 ? 12.202 -7.514 -5.095 1.00 80.75 95 ASP A O 1
ATOM 789 N N . ASN A 1 96 ? 10.560 -7.196 -3.596 1.00 87.06 96 ASN A N 1
ATOM 790 C CA . ASN A 1 96 ? 9.938 -8.517 -3.756 1.00 87.06 96 ASN A CA 1
ATOM 791 C C . ASN A 1 96 ? 8.485 -8.446 -4.264 1.00 87.06 96 ASN A C 1
ATOM 793 O O . ASN A 1 96 ? 7.776 -9.452 -4.256 1.00 87.06 96 ASN A O 1
ATOM 797 N N . TRP A 1 97 ? 8.049 -7.268 -4.717 1.00 91.31 97 TRP A N 1
ATOM 798 C CA . TRP A 1 97 ? 6.717 -7.047 -5.261 1.00 91.31 97 TRP A CA 1
ATOM 799 C C . TRP A 1 97 ? 6.505 -7.840 -6.552 1.00 91.31 97 TRP A C 1
ATOM 801 O O . TRP A 1 97 ? 7.256 -7.707 -7.520 1.00 91.31 97 TRP A O 1
ATOM 811 N N . LEU A 1 98 ? 5.421 -8.610 -6.583 1.00 93.31 98 LEU A N 1
ATOM 812 C CA . LEU A 1 98 ? 4.899 -9.252 -7.779 1.00 93.31 98 LEU A CA 1
ATOM 813 C C . LEU A 1 98 ? 3.579 -8.579 -8.155 1.00 93.31 98 LEU A C 1
ATOM 815 O O . LEU A 1 98 ? 2.757 -8.355 -7.266 1.00 93.31 98 LEU A O 1
ATOM 819 N N . PRO A 1 99 ? 3.314 -8.317 -9.450 1.00 92.31 99 PRO A N 1
ATOM 820 C CA . PRO A 1 99 ? 2.040 -7.749 -9.871 1.00 92.31 99 PRO A CA 1
ATOM 821 C C . PRO A 1 99 ? 0.826 -8.567 -9.434 1.00 92.31 99 PRO A C 1
ATOM 823 O O . PRO A 1 99 ? -0.261 -8.012 -9.389 1.00 92.31 99 PRO A O 1
ATOM 826 N N . ASP A 1 100 ? 0.972 -9.851 -9.109 1.00 94.25 100 ASP A N 1
ATOM 827 C CA . ASP A 1 100 ? -0.134 -10.683 -8.631 1.00 94.25 100 ASP A CA 1
ATOM 828 C C . ASP A 1 100 ? -0.559 -10.401 -7.188 1.00 94.25 100 ASP A C 1
ATOM 830 O O . ASP A 1 100 ? -1.685 -10.766 -6.850 1.00 94.25 100 ASP A O 1
ATOM 834 N N . PHE A 1 101 ? 0.273 -9.736 -6.379 1.00 97.75 101 PHE A N 1
ATOM 835 C CA . PHE A 1 101 ? -0.135 -9.264 -5.057 1.00 97.75 101 PHE A CA 1
ATOM 836 C C . PHE A 1 101 ? -1.169 -8.148 -5.165 1.00 97.75 101 PHE A C 1
ATOM 838 O O . PHE A 1 101 ? -1.129 -7.338 -6.096 1.00 97.75 101 PHE A O 1
ATOM 845 N N . ASP A 1 102 ? -2.067 -8.080 -4.187 1.00 97.69 102 ASP A N 1
ATOM 846 C CA . ASP A 1 102 ? -3.138 -7.087 -4.114 1.00 97.69 102 ASP A CA 1
ATOM 847 C C . ASP A 1 102 ? -3.183 -6.352 -2.758 1.00 97.69 102 ASP A C 1
ATOM 849 O O . ASP A 1 102 ? -2.337 -6.530 -1.875 1.00 97.69 102 ASP A O 1
ATOM 853 N N . GLY A 1 103 ? -4.141 -5.439 -2.597 1.00 97.81 103 GLY A N 1
ATOM 854 C CA . GLY A 1 103 ? -4.318 -4.679 -1.364 1.00 97.81 103 GLY A CA 1
ATOM 855 C C . GLY A 1 1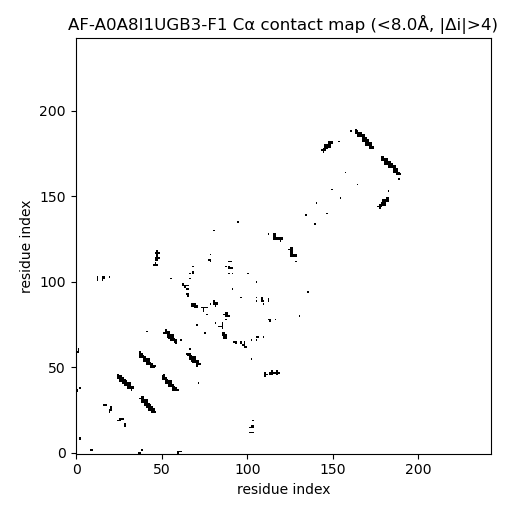03 ? -4.700 -5.514 -0.149 1.00 97.81 103 GLY A C 1
ATOM 856 O O . GLY A 1 103 ? -4.404 -5.094 0.972 1.00 97.81 103 GLY A O 1
ATOM 857 N N . ALA A 1 104 ? -5.282 -6.701 -0.335 1.00 98.25 104 ALA A N 1
ATOM 858 C CA . ALA A 1 104 ? -5.541 -7.598 0.780 1.00 98.25 104 ALA A CA 1
ATOM 859 C C . ALA A 1 104 ? -4.243 -8.242 1.282 1.00 98.25 104 ALA A C 1
ATOM 861 O O . ALA A 1 104 ? -4.038 -8.324 2.495 1.00 98.25 104 ALA A O 1
ATOM 862 N N . ASP A 1 105 ? -3.338 -8.627 0.379 1.00 98.31 105 ASP A N 1
ATOM 863 C CA . ASP A 1 105 ? -2.005 -9.119 0.751 1.00 98.31 105 ASP A CA 1
ATOM 864 C C . ASP A 1 105 ? -1.219 -8.061 1.536 1.00 98.31 105 ASP A C 1
ATOM 866 O O . ASP A 1 105 ? -0.660 -8.346 2.598 1.00 98.31 105 ASP A O 1
ATOM 870 N N . MET A 1 106 ? -1.255 -6.808 1.072 1.00 98.00 106 MET A N 1
ATOM 871 C CA . MET A 1 106 ? -0.605 -5.685 1.756 1.00 98.00 106 MET A CA 1
ATOM 872 C C . MET A 1 106 ? -1.198 -5.427 3.147 1.00 98.00 106 MET A C 1
ATOM 874 O O . MET A 1 106 ? -0.452 -5.219 4.104 1.00 98.00 106 MET A O 1
ATOM 878 N N . LEU A 1 107 ? -2.526 -5.479 3.298 1.00 98.19 107 LEU A N 1
ATOM 879 C CA . LEU A 1 107 ? -3.182 -5.327 4.601 1.00 98.19 107 LEU A CA 1
ATOM 880 C C . LEU A 1 107 ? -2.834 -6.466 5.564 1.00 98.19 107 LEU A C 1
ATOM 882 O O . LEU A 1 107 ? -2.588 -6.207 6.741 1.00 98.19 107 LEU A O 1
ATOM 886 N N . ARG A 1 108 ? -2.767 -7.714 5.085 1.00 97.88 108 ARG A N 1
ATOM 887 C CA . ARG A 1 108 ? -2.335 -8.857 5.908 1.00 97.88 108 ARG A CA 1
ATOM 888 C C . ARG A 1 108 ? -0.882 -8.707 6.345 1.00 97.88 108 ARG A C 1
ATOM 890 O O . ARG A 1 108 ? -0.572 -8.940 7.511 1.00 97.88 108 ARG A O 1
ATOM 897 N N . SER A 1 109 ? -0.018 -8.250 5.442 1.00 97.06 109 SER A N 1
ATOM 898 C CA . SER A 1 109 ? 1.380 -7.933 5.732 1.00 97.06 109 SER A CA 1
ATOM 899 C C . SER A 1 109 ? 1.509 -6.841 6.809 1.00 97.06 109 SER A C 1
ATOM 901 O O . SER A 1 109 ? 2.250 -7.004 7.781 1.00 97.06 109 SER A O 1
ATOM 903 N N . ALA A 1 110 ? 0.715 -5.768 6.708 1.00 97.31 110 ALA A N 1
ATOM 904 C CA . ALA A 1 110 ? 0.647 -4.710 7.718 1.00 97.31 110 ALA A CA 1
ATOM 905 C C . ALA A 1 110 ? 0.113 -5.204 9.063 1.00 97.31 110 ALA A C 1
ATOM 907 O O . ALA A 1 110 ? 0.692 -4.894 10.105 1.00 97.31 110 ALA A O 1
ATOM 908 N N . ARG A 1 111 ? -0.958 -6.002 9.058 1.00 96.81 111 ARG A N 1
ATO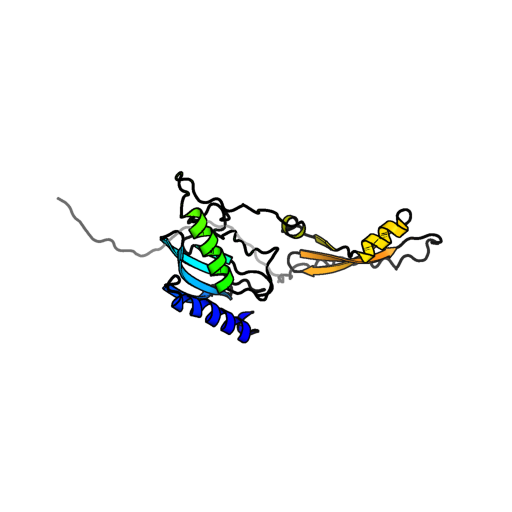M 909 C CA . ARG A 1 111 ? -1.502 -6.590 10.280 1.00 96.81 111 ARG A CA 1
ATOM 910 C C . ARG A 1 111 ? -0.479 -7.492 10.960 1.00 96.81 111 ARG A C 1
ATOM 912 O O . ARG A 1 111 ? -0.270 -7.340 12.153 1.00 96.81 111 ARG A O 1
ATOM 919 N N . LYS A 1 112 ? 0.205 -8.361 10.215 1.00 95.38 112 LYS A N 1
ATOM 920 C CA . LYS A 1 112 ? 1.255 -9.237 10.752 1.00 95.38 112 LYS A CA 1
ATOM 921 C C . LYS A 1 112 ? 2.366 -8.442 11.439 1.00 95.38 112 LYS A C 1
ATOM 923 O O . LYS A 1 112 ? 2.759 -8.799 12.547 1.00 95.38 112 LYS A O 1
ATOM 928 N N . LEU A 1 113 ? 2.841 -7.360 10.818 1.00 94.81 113 LEU A N 1
ATOM 929 C CA . LEU A 1 113 ? 3.828 -6.461 11.423 1.00 94.81 113 LEU A CA 1
ATOM 930 C C . LEU A 1 113 ? 3.314 -5.880 12.749 1.00 94.81 113 LEU A C 1
ATOM 932 O O . LEU A 1 113 ? 3.968 -6.001 13.781 1.00 94.81 113 LEU A O 1
ATOM 936 N N . LEU A 1 114 ? 2.128 -5.272 12.722 1.00 95.25 114 LEU A N 1
ATOM 937 C CA . LEU A 1 114 ? 1.552 -4.565 13.868 1.00 95.25 114 LEU A CA 1
ATOM 938 C C . LEU A 1 114 ? 1.116 -5.505 15.000 1.00 95.25 114 LEU A C 1
ATOM 940 O O . LEU A 1 114 ? 1.240 -5.145 16.166 1.00 95.25 114 LEU A O 1
ATOM 944 N N . ASP A 1 115 ? 0.629 -6.702 14.676 1.00 93.88 115 ASP A N 1
ATOM 945 C CA . ASP A 1 115 ? 0.340 -7.755 15.648 1.00 93.88 115 ASP A CA 1
ATOM 946 C C . ASP A 1 115 ? 1.638 -8.246 16.296 1.00 93.88 115 ASP A C 1
ATOM 948 O O . ASP A 1 115 ? 1.671 -8.420 17.509 1.00 93.88 115 ASP A O 1
ATOM 952 N N . THR A 1 116 ? 2.719 -8.415 15.530 1.00 90.88 116 THR A N 1
ATOM 953 C CA . THR A 1 116 ? 4.004 -8.858 16.094 1.00 90.88 116 THR A CA 1
ATOM 954 C C . THR A 1 116 ? 4.586 -7.815 17.048 1.00 90.88 116 THR A C 1
ATOM 956 O O . THR A 1 116 ? 4.942 -8.144 18.174 1.00 90.88 116 THR A O 1
ATOM 959 N N . GLU A 1 117 ? 4.627 -6.544 16.645 1.00 90.31 117 GLU A N 1
ATOM 960 C CA . GLU A 1 117 ? 5.153 -5.475 17.505 1.00 90.31 117 GLU A CA 1
ATOM 961 C C . GLU A 1 117 ? 4.215 -5.122 18.673 1.00 90.31 117 GLU A C 1
ATOM 963 O O . GLU A 1 117 ? 4.668 -4.646 19.713 1.00 90.31 117 GLU A O 1
ATOM 968 N N . GLY A 1 118 ? 2.906 -5.333 18.503 1.00 84.50 118 GLY A N 1
ATOM 969 C CA . GLY A 1 118 ? 1.878 -5.000 19.490 1.00 84.50 118 GLY A CA 1
ATOM 970 C C . GLY A 1 118 ? 1.693 -6.034 20.602 1.00 84.50 118 GLY A C 1
ATOM 971 O O . GLY A 1 118 ? 1.124 -5.693 21.638 1.00 84.50 118 GLY A O 1
ATOM 972 N N . HIS A 1 119 ? 2.171 -7.269 20.422 1.00 78.19 119 HIS A N 1
ATOM 973 C CA . HIS A 1 119 ? 2.098 -8.324 21.436 1.00 78.19 119 HIS A CA 1
ATOM 974 C C . HIS A 1 119 ? 3.493 -8.600 22.008 1.00 78.19 119 HIS A C 1
ATOM 976 O O . HIS A 1 119 ? 4.281 -9.309 21.377 1.00 78.19 119 HIS A O 1
ATOM 982 N N . PRO A 1 120 ? 3.828 -8.044 23.185 1.00 68.56 120 PRO A N 1
ATOM 983 C CA . PRO A 1 120 ? 5.110 -8.313 23.809 1.00 68.56 120 PRO A CA 1
ATOM 984 C C . PRO A 1 120 ? 5.260 -9.792 24.198 1.00 68.56 120 PRO A C 1
ATOM 986 O O . PRO A 1 120 ? 4.280 -10.477 24.502 1.00 68.56 120 PRO A O 1
ATOM 989 N N . ASP A 1 121 ? 6.498 -10.280 24.186 1.00 73.06 121 ASP A N 1
ATOM 990 C CA . ASP A 1 121 ? 6.871 -11.629 24.594 1.00 73.06 121 ASP A CA 1
ATOM 991 C C . ASP A 1 121 ? 6.599 -11.883 26.092 1.00 73.06 121 ASP A C 1
ATOM 993 O O . ASP A 1 121 ? 6.202 -10.999 26.855 1.00 73.06 121 ASP A O 1
ATOM 997 N N . ALA A 1 122 ? 6.844 -13.115 26.550 1.00 70.88 122 ALA A N 1
ATOM 998 C CA . ALA A 1 122 ? 6.659 -13.492 27.955 1.00 70.88 122 ALA A CA 1
ATOM 999 C C . ALA A 1 122 ? 7.532 -12.683 28.943 1.00 70.88 122 ALA A C 1
ATOM 1001 O O . ALA A 1 122 ? 7.287 -12.726 30.148 1.00 70.88 122 ALA A O 1
ATOM 1002 N N . SER A 1 123 ? 8.545 -11.966 28.449 1.00 74.38 123 SER A N 1
ATOM 1003 C CA . SER A 1 123 ? 9.425 -11.082 29.221 1.00 74.38 123 SER A CA 1
ATOM 1004 C C . SER A 1 123 ? 9.018 -9.603 29.125 1.00 74.38 123 SER A C 1
ATOM 1006 O O . SER A 1 123 ? 9.666 -8.758 29.738 1.00 74.38 123 SER A O 1
ATOM 1008 N N . GLY A 1 124 ? 7.936 -9.283 28.406 1.00 69.62 124 GLY A N 1
ATOM 1009 C CA . GLY A 1 124 ? 7.426 -7.926 28.225 1.00 69.62 124 GLY A CA 1
ATOM 1010 C C . GLY A 1 124 ? 8.109 -7.129 27.109 1.00 69.62 124 GLY A C 1
ATOM 1011 O O . GLY A 1 124 ? 7.803 -5.946 26.957 1.00 69.62 124 GLY A O 1
ATOM 1012 N N . ASN A 1 125 ? 9.006 -7.734 26.324 1.00 71.25 125 ASN A N 1
ATOM 1013 C CA . ASN A 1 125 ? 9.651 -7.052 25.201 1.00 71.25 125 ASN A CA 1
ATOM 1014 C C . ASN A 1 125 ? 8.730 -7.081 23.977 1.00 71.25 125 ASN A C 1
ATOM 1016 O O . ASN A 1 125 ? 8.159 -8.134 23.707 1.00 71.25 125 ASN A O 1
ATOM 1020 N N . PRO A 1 126 ? 8.592 -5.992 23.199 1.00 67.19 126 PRO A N 1
ATOM 1021 C CA . PRO A 1 126 ? 7.864 -6.029 21.931 1.00 67.19 126 PRO A CA 1
ATOM 1022 C C . PRO A 1 126 ? 8.369 -7.165 21.036 1.00 67.19 126 PRO A C 1
ATOM 1024 O O . PRO A 1 126 ? 9.579 -7.393 20.971 1.00 67.19 126 PRO A O 1
ATOM 1027 N N . GLY A 1 127 ? 7.464 -7.859 20.341 1.00 71.50 127 GLY A N 1
ATOM 1028 C CA . GLY A 1 127 ? 7.865 -8.881 19.381 1.00 71.50 127 GLY A CA 1
ATOM 1029 C C . GLY A 1 127 ? 8.784 -8.280 18.317 1.00 71.50 127 GLY A C 1
ATOM 1030 O O . GLY A 1 127 ? 8.483 -7.243 17.722 1.00 71.50 127 GLY A O 1
ATOM 1031 N N . GLU A 1 128 ? 9.933 -8.915 18.104 1.00 74.31 128 GLU A N 1
ATOM 1032 C CA . GLU A 1 128 ? 10.941 -8.420 17.174 1.00 74.31 128 GLU A CA 1
ATOM 1033 C C . GLU A 1 128 ? 10.609 -8.877 15.750 1.00 74.31 128 GLU A C 1
ATOM 1035 O O . GLU A 1 128 ? 10.595 -10.070 15.438 1.00 74.31 128 GLU A O 1
ATOM 1040 N N . VAL A 1 129 ? 10.349 -7.915 14.867 1.00 76.94 129 VAL A N 1
ATOM 1041 C CA . VAL A 1 129 ? 10.325 -8.144 13.421 1.00 76.94 129 VAL A CA 1
ATOM 1042 C C . VAL A 1 129 ? 11.698 -7.770 12.880 1.00 76.94 129 VAL A C 1
ATOM 1044 O O . VAL A 1 129 ? 12.204 -6.683 13.155 1.00 76.94 129 VAL A O 1
ATOM 1047 N N . ALA A 1 130 ? 12.325 -8.680 12.132 1.00 69.94 130 ALA A N 1
ATOM 1048 C CA . ALA A 1 130 ? 13.623 -8.411 11.533 1.00 69.94 130 ALA A CA 1
ATOM 1049 C C . ALA A 1 130 ? 13.514 -7.240 10.544 1.00 69.94 130 ALA A C 1
ATOM 1051 O O . ALA A 1 130 ? 12.813 -7.327 9.533 1.00 69.94 130 ALA A O 1
ATOM 1052 N N . IL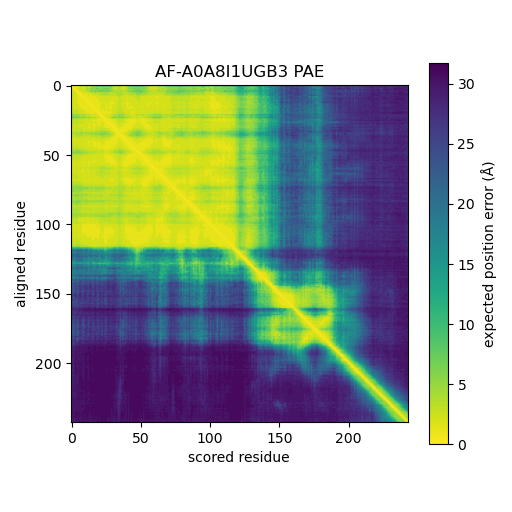E A 1 131 ? 14.247 -6.163 10.827 1.00 65.38 131 ILE A N 1
ATOM 1053 C CA . ILE A 1 131 ? 14.328 -4.995 9.953 1.00 65.38 131 ILE A CA 1
ATOM 1054 C C . ILE A 1 131 ? 15.157 -5.361 8.721 1.00 65.38 131 ILE A C 1
ATOM 1056 O O . ILE A 1 131 ? 16.366 -5.573 8.817 1.00 65.38 131 ILE A O 1
ATOM 1060 N N . ASP A 1 132 ? 14.533 -5.356 7.545 1.00 63.84 132 ASP A N 1
ATOM 1061 C CA . ASP A 1 132 ? 15.236 -5.484 6.268 1.00 63.84 132 ASP A CA 1
ATOM 1062 C C . ASP A 1 132 ? 15.195 -4.167 5.479 1.00 63.84 132 ASP A C 1
ATOM 1064 O O . ASP A 1 132 ? 14.431 -3.993 4.532 1.00 63.84 132 ASP A O 1
ATOM 1068 N N . HIS A 1 133 ? 16.036 -3.210 5.883 1.00 64.06 133 HIS A N 1
ATOM 1069 C CA . HIS A 1 133 ? 16.261 -1.949 5.160 1.00 64.06 133 HIS A CA 1
ATOM 1070 C C . HIS A 1 133 ? 17.359 -2.077 4.093 1.00 64.06 133 HIS A C 1
ATOM 1072 O O . HIS A 1 133 ? 18.181 -1.173 3.903 1.00 64.06 133 HIS A O 1
ATOM 1078 N N . ARG A 1 134 ? 17.429 -3.213 3.393 1.00 60.66 134 ARG A N 1
ATOM 1079 C CA . ARG A 1 134 ? 18.365 -3.361 2.279 1.00 60.66 134 ARG A CA 1
ATOM 1080 C C . ARG A 1 134 ? 17.795 -2.686 1.042 1.00 60.66 134 ARG A C 1
ATOM 1082 O O . ARG A 1 134 ? 16.935 -3.215 0.353 1.00 60.66 134 ARG A O 1
ATOM 1089 N N . PHE A 1 135 ? 18.332 -1.515 0.728 1.00 58.97 135 PHE A N 1
ATOM 1090 C CA . PHE A 1 135 ? 18.141 -0.929 -0.591 1.00 58.97 135 PHE A CA 1
ATOM 1091 C C . PHE A 1 135 ? 18.867 -1.776 -1.639 1.00 58.97 135 PHE A C 1
ATOM 1093 O O . PHE A 1 135 ? 20.045 -2.110 -1.469 1.00 58.97 135 PHE A O 1
ATOM 1100 N N . THR A 1 136 ? 18.189 -2.073 -2.744 1.00 59.72 136 THR A N 1
ATOM 1101 C CA . THR A 1 136 ? 18.860 -2.519 -3.969 1.00 59.72 136 THR A CA 1
ATOM 1102 C C . THR A 1 136 ? 19.770 -1.401 -4.486 1.00 59.72 136 THR A C 1
ATOM 1104 O O . THR A 1 136 ? 19.536 -0.220 -4.206 1.00 59.72 136 THR A O 1
ATOM 1107 N N . GLU A 1 137 ? 20.790 -1.733 -5.284 1.00 58.53 137 GLU A N 1
ATOM 1108 C CA . GLU A 1 137 ? 21.594 -0.704 -5.966 1.00 58.53 137 GLU A CA 1
ATOM 1109 C C . GLU A 1 137 ? 20.700 0.244 -6.780 1.00 58.53 137 GLU A C 1
ATOM 1111 O O . GLU A 1 137 ? 20.850 1.460 -6.708 1.00 58.53 137 GLU A O 1
ATOM 1116 N N . GLY A 1 138 ? 19.673 -0.283 -7.453 1.00 60.06 138 GLY A N 1
ATOM 1117 C CA . GLY A 1 138 ? 18.695 0.531 -8.180 1.00 60.06 138 GLY A CA 1
ATOM 1118 C C . GLY A 1 138 ? 17.941 1.537 -7.300 1.00 60.06 138 GLY A C 1
ATOM 1119 O O . GLY A 1 138 ? 17.682 2.658 -7.742 1.00 60.06 138 GLY A O 1
ATOM 1120 N N . GLN A 1 139 ? 17.625 1.176 -6.052 1.00 61.84 139 GLN A N 1
ATOM 1121 C CA . GLN A 1 139 ? 17.001 2.080 -5.080 1.00 61.84 139 GLN A CA 1
ATOM 1122 C C . GLN A 1 139 ? 18.000 3.079 -4.485 1.00 61.84 139 GLN A C 1
ATOM 1124 O O . GLN A 1 139 ? 17.651 4.246 -4.327 1.00 61.84 139 GLN A O 1
ATOM 1129 N N . ARG A 1 140 ? 19.254 2.679 -4.223 1.00 62.34 140 ARG A N 1
ATOM 1130 C CA . ARG A 1 140 ? 20.324 3.617 -3.822 1.00 62.34 140 ARG A CA 1
ATOM 1131 C C . ARG A 1 140 ? 20.595 4.686 -4.884 1.00 62.34 140 ARG A C 1
ATOM 1133 O O . ARG A 1 140 ? 21.023 5.790 -4.558 1.00 62.34 140 ARG A O 1
ATOM 1140 N N . MET A 1 141 ? 20.321 4.368 -6.147 1.00 59.22 141 MET A N 1
ATOM 1141 C CA . MET A 1 141 ? 20.455 5.283 -7.281 1.00 59.22 141 MET A CA 1
ATOM 1142 C C . MET A 1 141 ? 19.188 6.122 -7.554 1.00 59.22 141 MET A C 1
ATOM 1144 O O . MET A 1 141 ? 19.154 6.869 -8.536 1.00 59.22 141 MET A O 1
ATOM 1148 N N . LEU A 1 142 ? 18.138 6.049 -6.719 1.00 57.50 142 LEU A N 1
ATOM 1149 C CA . LEU A 1 142 ? 16.990 6.965 -6.808 1.00 57.50 142 LEU A CA 1
ATOM 1150 C C . LEU A 1 142 ? 17.447 8.417 -6.578 1.00 57.50 142 LEU A C 1
ATOM 1152 O O . LEU A 1 142 ? 18.194 8.710 -5.650 1.00 57.50 142 LEU A O 1
ATOM 1156 N N . GLY A 1 143 ? 17.025 9.329 -7.459 1.00 54.09 143 GLY A N 1
ATOM 1157 C CA . GLY A 1 143 ? 17.466 10.732 -7.461 1.00 54.09 143 GLY A CA 1
ATOM 1158 C C . GLY A 1 143 ? 18.771 10.999 -8.224 1.00 54.09 143 GLY A C 1
ATOM 1159 O O . GLY A 1 143 ? 19.196 12.149 -8.321 1.00 54.09 143 GLY A O 1
ATOM 1160 N N . ARG A 1 144 ? 19.409 9.973 -8.803 1.00 59.53 144 ARG A N 1
ATOM 1161 C CA . ARG A 1 144 ? 20.521 10.155 -9.748 1.00 59.53 144 ARG A CA 1
ATOM 1162 C C . ARG A 1 144 ? 19.976 10.422 -11.151 1.00 59.53 144 ARG A C 1
ATOM 1164 O O . ARG A 1 144 ? 19.023 9.784 -11.587 1.00 59.53 144 ARG A O 1
ATOM 1171 N N . TYR A 1 145 ? 20.606 11.357 -11.861 1.00 57.81 145 TYR A N 1
ATOM 1172 C CA . TYR A 1 145 ? 20.147 11.836 -13.171 1.00 57.81 145 TYR A CA 1
ATOM 1173 C C . TYR A 1 145 ? 20.288 10.791 -14.299 1.00 57.81 145 TYR A C 1
ATOM 1175 O O . TYR A 1 145 ? 19.604 10.884 -15.316 1.00 57.81 145 TYR A O 1
ATOM 1183 N N . GLY A 1 146 ? 21.137 9.772 -14.117 1.00 62.78 146 GLY A N 1
ATOM 1184 C CA . GLY A 1 146 ? 21.398 8.740 -15.122 1.00 62.78 146 GLY A CA 1
ATOM 1185 C C . GLY A 1 146 ? 21.572 7.346 -14.524 1.00 62.78 146 GLY A C 1
ATOM 1186 O O . GLY A 1 146 ? 22.081 7.197 -13.411 1.00 62.78 146 GLY A O 1
ATOM 1187 N N . ARG A 1 147 ? 21.155 6.330 -15.285 1.00 66.25 147 ARG A N 1
ATOM 1188 C CA . ARG A 1 147 ? 21.381 4.904 -15.001 1.00 66.25 147 ARG A CA 1
ATOM 1189 C C . ARG A 1 147 ? 22.053 4.249 -16.205 1.00 66.25 147 ARG A C 1
ATOM 1191 O O . ARG A 1 147 ? 21.573 4.434 -17.317 1.00 66.25 147 ARG A O 1
ATOM 1198 N N . LEU A 1 148 ? 23.111 3.468 -15.981 1.00 71.50 148 LEU A N 1
ATOM 1199 C CA . LEU A 1 148 ? 23.721 2.611 -17.001 1.00 71.50 148 LEU A CA 1
ATOM 1200 C C . LEU A 1 148 ? 23.320 1.161 -16.728 1.00 71.50 148 LEU A C 1
ATOM 1202 O O . LEU A 1 148 ? 23.627 0.633 -15.662 1.00 71.50 148 LEU A O 1
ATOM 1206 N N . ILE A 1 149 ? 22.624 0.536 -17.675 1.00 68.38 149 ILE A N 1
ATOM 1207 C CA . ILE A 1 149 ? 22.260 -0.881 -17.600 1.00 68.38 149 ILE A CA 1
ATOM 1208 C C . ILE A 1 149 ? 23.276 -1.673 -18.421 1.00 68.38 149 ILE A C 1
ATOM 1210 O O . ILE A 1 149 ? 23.426 -1.437 -19.622 1.00 68.38 149 ILE A O 1
ATOM 1214 N N . LEU A 1 150 ? 23.957 -2.613 -17.765 1.00 73.19 150 LEU A N 1
ATOM 1215 C CA . LEU A 1 150 ? 24.850 -3.579 -18.397 1.00 73.19 150 LEU A CA 1
ATOM 1216 C C . LEU A 1 150 ? 24.177 -4.950 -18.344 1.00 73.19 150 LEU A C 1
ATOM 1218 O O . LEU A 1 150 ? 23.803 -5.407 -17.268 1.00 73.19 150 LEU A O 1
ATOM 1222 N N . SER A 1 151 ? 23.989 -5.588 -19.495 1.00 75.00 151 SER A N 1
ATOM 1223 C CA . SER A 1 151 ? 23.516 -6.977 -19.553 1.00 75.00 151 SER A CA 1
ATOM 1224 C C . SER A 1 151 ? 24.653 -7.955 -19.250 1.00 75.00 151 SER A C 1
ATOM 1226 O O . SER A 1 151 ? 25.793 -7.655 -19.603 1.00 75.00 151 SER A O 1
ATOM 1228 N N . ASP A 1 152 ? 24.350 -9.147 -18.735 1.00 75.81 152 ASP A N 1
ATOM 1229 C CA . ASP A 1 152 ? 25.359 -10.190 -18.467 1.00 75.81 152 ASP A CA 1
ATOM 1230 C C . ASP A 1 152 ? 26.201 -10.515 -19.712 1.00 75.81 152 ASP A C 1
ATOM 1232 O O . ASP A 1 152 ? 27.425 -10.504 -19.653 1.00 75.81 152 ASP A O 1
ATOM 1236 N N . ALA A 1 153 ? 25.563 -10.641 -20.881 1.00 75.25 153 ALA A N 1
ATOM 1237 C CA . ALA A 1 153 ? 26.251 -10.867 -22.157 1.00 75.25 153 ALA A CA 1
ATOM 1238 C C . ALA A 1 153 ? 27.263 -9.758 -22.519 1.00 75.25 153 ALA A C 1
ATOM 1240 O O . ALA A 1 153 ? 28.281 -10.010 -23.158 1.00 75.25 153 ALA A O 1
ATOM 1241 N N . LEU A 1 154 ? 26.993 -8.515 -22.113 1.00 75.06 154 LEU A N 1
ATOM 1242 C CA . LEU A 1 154 ? 27.905 -7.390 -22.327 1.00 75.06 154 LEU A CA 1
ATOM 1243 C C . LEU A 1 154 ? 29.082 -7.435 -21.349 1.00 75.06 154 LEU A C 1
ATOM 1245 O O . LEU A 1 154 ? 30.201 -7.104 -21.732 1.00 75.06 154 LEU A O 1
ATOM 1249 N N . ILE A 1 155 ? 28.829 -7.827 -20.100 1.00 78.75 155 ILE A N 1
ATOM 1250 C CA . ILE A 1 155 ? 29.871 -8.000 -19.084 1.00 78.75 155 ILE A CA 1
ATOM 1251 C C . ILE A 1 155 ? 30.831 -9.112 -19.522 1.00 78.75 155 ILE A C 1
ATOM 1253 O O . ILE A 1 155 ? 32.037 -8.881 -19.570 1.00 78.75 155 ILE A O 1
ATOM 1257 N N . GLU A 1 156 ? 30.302 -10.261 -19.947 1.00 81.50 156 GLU A N 1
ATOM 1258 C CA . GLU A 1 156 ? 31.093 -11.372 -20.491 1.00 81.50 156 GLU A CA 1
ATOM 1259 C C . GLU A 1 156 ? 31.955 -10.928 -21.683 1.00 81.50 156 GLU A C 1
ATOM 1261 O O . GLU A 1 156 ? 33.145 -11.242 -21.767 1.00 81.50 156 GLU A O 1
ATOM 1266 N N . GLU A 1 157 ? 31.384 -10.140 -22.597 1.00 76.44 157 GLU A N 1
ATOM 1267 C CA . GLU A 1 157 ? 32.108 -9.646 -23.766 1.00 76.44 157 GLU A CA 1
ATOM 1268 C C . GLU A 1 157 ? 33.201 -8.620 -23.404 1.00 76.44 157 GLU A C 1
ATOM 1270 O O . GLU A 1 157 ? 34.271 -8.613 -24.023 1.00 76.44 157 GLU A O 1
ATOM 1275 N N . LEU A 1 158 ? 32.977 -7.780 -22.387 1.00 74.81 158 LEU A N 1
ATOM 1276 C CA . LEU A 1 158 ? 33.986 -6.859 -21.850 1.00 74.81 158 LEU A CA 1
ATOM 1277 C C . LEU A 1 158 ? 35.159 -7.615 -21.223 1.00 74.81 158 LEU A C 1
ATOM 1279 O O . LEU A 1 158 ? 36.317 -7.295 -21.500 1.00 74.81 158 LEU A O 1
ATOM 1283 N N . GLU A 1 159 ? 34.877 -8.636 -20.416 1.00 77.50 159 GLU A N 1
ATOM 1284 C CA . GLU A 1 159 ? 35.903 -9.476 -19.795 1.00 77.50 159 GLU A CA 1
ATOM 1285 C C . GLU A 1 159 ? 36.714 -10.236 -20.852 1.00 77.50 159 GLU A C 1
ATOM 1287 O O . GLU A 1 159 ? 37.951 -10.269 -20.793 1.00 77.50 159 GLU A O 1
ATOM 1292 N N . ARG A 1 160 ? 36.043 -10.749 -21.893 1.00 78.25 160 ARG A N 1
ATOM 1293 C CA . ARG A 1 160 ? 36.686 -11.416 -23.034 1.00 78.25 160 ARG A CA 1
ATOM 1294 C C . ARG A 1 160 ? 37.649 -10.495 -23.789 1.00 78.25 160 ARG A C 1
ATOM 1296 O O . ARG A 1 160 ? 38.694 -10.952 -24.252 1.00 78.25 160 ARG A O 1
ATOM 1303 N N . ARG A 1 161 ? 37.309 -9.211 -23.945 1.00 73.69 161 ARG A N 1
ATOM 1304 C CA . ARG A 1 161 ? 38.097 -8.219 -24.706 1.00 73.69 161 ARG A CA 1
ATOM 1305 C C . ARG A 1 161 ? 39.051 -7.375 -23.854 1.00 73.69 161 ARG A C 1
ATOM 1307 O O . ARG A 1 161 ? 39.701 -6.501 -24.422 1.00 73.69 161 ARG A O 1
ATOM 1314 N N . SER A 1 162 ? 39.116 -7.634 -22.544 1.00 61.78 162 SER A N 1
ATOM 1315 C CA . SER A 1 162 ? 39.616 -6.827 -21.404 1.00 61.78 162 SER A CA 1
ATOM 1316 C C . SER A 1 162 ? 40.861 -5.923 -21.533 1.00 61.78 162 SER A C 1
ATOM 1318 O O . SER A 1 162 ? 41.198 -5.245 -20.564 1.00 61.78 162 SER A O 1
ATOM 1320 N N . ARG A 1 163 ? 41.553 -5.839 -22.675 1.00 59.22 163 ARG A N 1
ATOM 1321 C CA . ARG A 1 163 ? 42.684 -4.920 -22.899 1.00 59.22 163 ARG A CA 1
ATOM 1322 C C . ARG A 1 163 ? 42.517 -3.926 -24.052 1.00 59.22 163 ARG A C 1
ATOM 1324 O O . ARG A 1 163 ? 43.239 -2.938 -24.051 1.00 59.22 163 ARG A O 1
ATOM 1331 N N . ASP A 1 164 ? 41.546 -4.113 -24.953 1.00 67.00 164 ASP A N 1
ATOM 1332 C CA . ASP A 1 164 ? 41.468 -3.338 -26.209 1.00 67.00 164 A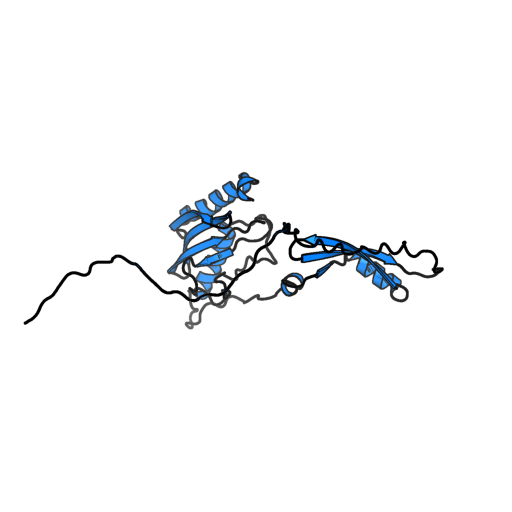SP A CA 1
ATOM 1333 C C . ASP A 1 164 ? 40.102 -2.676 -26.475 1.00 67.00 164 ASP A C 1
ATOM 1335 O O . ASP A 1 164 ? 39.832 -2.237 -27.594 1.00 67.00 164 ASP A O 1
ATOM 1339 N N . VAL A 1 165 ? 39.221 -2.594 -25.474 1.00 64.88 165 VAL A N 1
ATOM 1340 C CA . VAL A 1 165 ? 37.938 -1.877 -25.594 1.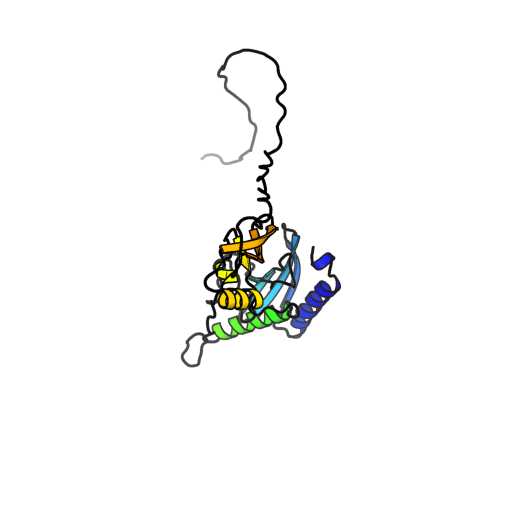00 64.88 165 VAL A CA 1
ATOM 1341 C C . VAL A 1 165 ? 38.152 -0.400 -25.278 1.00 64.88 165 VAL A C 1
ATOM 1343 O O . VAL A 1 165 ? 38.530 -0.055 -24.161 1.00 64.88 165 VAL A O 1
ATOM 1346 N N . PHE A 1 166 ? 37.887 0.478 -26.244 1.00 65.75 166 PHE A N 1
ATOM 1347 C CA . PHE A 1 166 ? 38.047 1.929 -26.072 1.00 65.75 166 PHE A CA 1
ATOM 1348 C C . PHE A 1 166 ? 36.777 2.731 -26.376 1.00 65.75 166 PHE A C 1
ATOM 1350 O O . PHE A 1 166 ? 36.760 3.941 -26.153 1.00 65.75 166 PHE A O 1
ATOM 1357 N N . ALA A 1 167 ? 35.710 2.084 -26.854 1.00 63.62 167 ALA A N 1
ATOM 1358 C CA . ALA A 1 167 ? 34.425 2.733 -27.089 1.00 63.62 167 ALA A CA 1
ATOM 1359 C C . ALA A 1 167 ? 33.257 1.885 -26.568 1.00 63.62 167 ALA A C 1
ATOM 1361 O O . ALA A 1 167 ? 33.224 0.669 -26.752 1.00 63.62 167 ALA A O 1
ATOM 1362 N N . LEU A 1 168 ? 32.295 2.555 -25.935 1.00 74.69 168 LEU A N 1
ATOM 1363 C CA . LEU A 1 168 ? 31.021 2.001 -25.487 1.00 74.69 168 LEU A CA 1
ATOM 1364 C C . LEU A 1 168 ? 29.910 2.776 -26.195 1.00 74.69 168 LEU A C 1
ATOM 1366 O O . LEU A 1 168 ? 29.761 3.978 -25.962 1.00 74.69 168 LEU A O 1
ATOM 1370 N N . ASP A 1 169 ? 29.142 2.094 -27.037 1.00 73.56 169 ASP A N 1
ATOM 1371 C CA . ASP A 1 169 ? 27.968 2.683 -27.671 1.00 73.56 169 ASP A CA 1
ATOM 1372 C C . ASP A 1 169 ? 26.778 2.586 -26.722 1.00 73.56 169 ASP A C 1
ATOM 1374 O O . ASP A 1 169 ? 26.424 1.508 -26.233 1.00 73.56 169 ASP A O 1
ATOM 1378 N N . LEU A 1 170 ? 26.155 3.734 -26.464 1.00 78.69 170 LEU A N 1
ATOM 1379 C CA . LEU A 1 170 ? 25.018 3.872 -25.565 1.00 78.69 170 LEU A CA 1
ATOM 1380 C C . LEU A 1 170 ? 23.774 4.284 -26.349 1.00 78.69 170 LEU A C 1
ATOM 1382 O O . LEU A 1 170 ? 23.787 5.253 -27.108 1.00 78.69 170 LEU A O 1
ATOM 1386 N N . HIS A 1 171 ? 22.677 3.578 -26.110 1.00 74.19 171 HIS A N 1
ATOM 1387 C CA . HIS A 1 171 ? 21.339 4.006 -26.470 1.00 74.19 171 HIS A CA 1
ATOM 1388 C C . HIS A 1 171 ? 20.679 4.657 -25.256 1.00 74.19 171 HIS A C 1
ATOM 1390 O O . HIS A 1 171 ? 20.509 4.020 -24.219 1.00 74.19 171 HIS A O 1
ATOM 1396 N N . ASN A 1 172 ? 20.297 5.924 -25.388 1.00 79.25 172 ASN A N 1
ATOM 1397 C CA . ASN A 1 172 ? 19.705 6.684 -24.295 1.00 79.25 172 ASN A CA 1
ATOM 1398 C C . ASN A 1 172 ? 18.192 6.788 -24.476 1.00 79.25 172 ASN A C 1
ATOM 1400 O O . ASN A 1 172 ? 17.711 7.171 -25.542 1.00 79.25 172 ASN A O 1
ATOM 1404 N N . ILE A 1 173 ? 17.463 6.499 -23.405 1.00 74.62 173 ILE A N 1
ATOM 1405 C CA . ILE A 1 173 ? 16.022 6.690 -23.293 1.00 74.62 173 ILE A CA 1
ATOM 1406 C C . ILE A 1 173 ? 15.799 7.781 -22.249 1.00 74.62 173 ILE A C 1
ATOM 1408 O O . ILE A 1 173 ? 16.077 7.594 -21.061 1.00 74.62 173 ILE A O 1
ATOM 1412 N N . GLU A 1 174 ? 15.327 8.937 -22.703 1.00 72.75 174 GLU A N 1
ATOM 1413 C CA . GLU A 1 174 ? 15.063 10.091 -21.847 1.00 72.75 174 GLU A CA 1
ATOM 1414 C C . GLU A 1 174 ? 13.626 10.069 -21.316 1.00 72.75 174 GLU A C 1
ATOM 1416 O O . GLU A 1 174 ? 12.664 9.823 -22.043 1.00 72.75 174 GLU A O 1
ATOM 1421 N N . PHE A 1 175 ? 13.493 10.377 -20.033 1.00 66.50 175 PHE A N 1
ATOM 1422 C CA . PHE A 1 175 ? 12.244 10.632 -19.332 1.00 66.50 175 PHE A CA 1
ATOM 1423 C C . PHE A 1 175 ? 12.329 12.020 -18.690 1.00 66.50 175 PHE A C 1
ATOM 1425 O O . PHE A 1 175 ? 13.421 12.514 -18.414 1.00 66.50 175 PHE A O 1
ATOM 1432 N N . GLU A 1 176 ? 11.183 12.624 -18.370 1.00 60.50 176 GLU A N 1
ATOM 1433 C CA . GLU A 1 176 ? 11.087 13.994 -17.832 1.00 60.50 176 GLU A CA 1
ATOM 1434 C C . GLU A 1 176 ? 12.043 14.279 -16.653 1.00 60.50 176 GLU A C 1
ATOM 1436 O O . GLU A 1 176 ? 12.538 15.394 -16.506 1.00 60.50 176 GLU A O 1
ATOM 1441 N N . LYS A 1 177 ? 12.331 13.271 -15.817 1.00 62.41 177 LYS A N 1
ATOM 1442 C CA . LYS A 1 177 ? 13.191 13.399 -14.627 1.00 62.41 177 LYS A CA 1
ATOM 1443 C C . LYS A 1 177 ? 14.328 12.373 -14.555 1.00 62.41 177 LYS A C 1
ATOM 1445 O O . LYS A 1 177 ? 14.951 12.239 -13.504 1.00 62.41 177 LYS A O 1
ATOM 1450 N N . SER A 1 178 ? 14.597 11.627 -15.628 1.00 64.62 178 SER A N 1
ATOM 1451 C CA . SER A 1 178 ? 15.638 10.587 -15.621 1.00 64.62 178 SER A CA 1
ATOM 1452 C C . SER A 1 178 ? 16.095 10.194 -17.021 1.00 64.62 178 SER A C 1
ATOM 1454 O O . SER A 1 178 ? 15.296 10.206 -17.946 1.00 64.62 178 SER A O 1
ATOM 1456 N N . CYS A 1 179 ? 17.336 9.733 -17.161 1.00 73.19 179 CYS A N 1
ATOM 1457 C CA . CYS A 1 179 ? 17.829 9.095 -18.381 1.00 73.19 179 CYS A CA 1
ATOM 1458 C C . CYS A 1 179 ? 18.254 7.643 -18.105 1.00 73.19 179 CYS A C 1
ATOM 1460 O O . CYS A 1 179 ? 18.937 7.361 -17.114 1.00 73.19 179 CYS A O 1
ATOM 1462 N N . VAL A 1 180 ? 17.839 6.721 -18.974 1.00 69.94 180 VAL A N 1
ATOM 1463 C CA . VAL A 1 180 ? 18.294 5.326 -18.976 1.00 69.94 180 VAL A CA 1
ATOM 1464 C C . VAL A 1 180 ? 19.226 5.129 -20.163 1.00 69.94 180 VAL A C 1
ATOM 1466 O O . VAL A 1 180 ? 18.798 5.215 -21.309 1.00 69.94 180 VAL A O 1
ATOM 1469 N N . CYS A 1 181 ? 20.492 4.837 -19.882 1.00 77.25 181 CYS A N 1
ATOM 1470 C CA . CYS A 1 181 ? 21.496 4.499 -20.879 1.00 77.25 181 CYS A CA 1
ATOM 1471 C C . CYS A 1 181 ? 21.619 2.973 -20.950 1.00 77.25 181 CYS A C 1
ATOM 1473 O O . CYS A 1 181 ? 21.991 2.319 -19.972 1.00 77.25 181 CYS A O 1
ATOM 1475 N N . VAL A 1 182 ? 21.315 2.402 -22.107 1.00 74.88 182 VAL A N 1
ATOM 1476 C CA . VAL A 1 182 ? 21.518 0.987 -22.413 1.00 74.88 182 VAL A CA 1
ATOM 1477 C C . VAL A 1 182 ? 22.777 0.877 -23.251 1.00 74.88 182 VAL A C 1
ATOM 1479 O O . VAL A 1 182 ? 22.868 1.490 -24.311 1.00 74.88 182 VAL A O 1
ATOM 1482 N N . ALA A 1 183 ? 23.755 0.105 -22.799 1.00 75.38 183 ALA A N 1
ATOM 1483 C CA . ALA A 1 183 ? 24.903 -0.196 -23.636 1.00 75.38 183 ALA A CA 1
ATOM 1484 C C . ALA A 1 183 ? 24.503 -1.171 -24.752 1.00 75.38 183 ALA A C 1
ATOM 1486 O O . ALA A 1 183 ? 23.988 -2.254 -24.485 1.00 75.38 183 ALA A O 1
ATOM 1487 N N . VAL A 1 184 ? 24.716 -0.760 -26.002 1.00 74.75 184 VAL A N 1
ATOM 1488 C CA . VAL A 1 184 ? 24.270 -1.479 -27.209 1.00 74.75 184 VAL A CA 1
ATOM 1489 C C . VAL A 1 184 ? 25.423 -1.934 -28.103 1.00 74.75 184 VAL A C 1
ATOM 1491 O O . VAL A 1 184 ? 25.195 -2.680 -29.052 1.00 74.75 184 VAL A O 1
ATOM 1494 N N . GLY A 1 185 ? 26.658 -1.524 -27.810 1.00 68.75 185 GLY A N 1
ATOM 1495 C CA . GLY A 1 185 ? 27.823 -1.919 -28.595 1.00 68.75 185 GLY A CA 1
ATOM 1496 C C . GLY A 1 185 ? 29.150 -1.618 -27.907 1.00 68.75 185 GLY A C 1
ATOM 1497 O O . GLY A 1 185 ? 29.229 -0.785 -27.005 1.00 68.75 185 GLY A O 1
ATOM 1498 N N . LEU A 1 186 ? 30.198 -2.314 -28.350 1.00 73.50 186 LEU A N 1
ATOM 1499 C CA . LEU A 1 186 ? 31.580 -2.123 -27.914 1.00 73.50 186 LEU A CA 1
ATOM 1500 C C . LEU A 1 186 ? 32.484 -1.947 -29.133 1.00 73.50 186 LEU A C 1
ATOM 1502 O O . LEU A 1 186 ? 32.528 -2.819 -30.007 1.00 73.50 186 LEU A O 1
ATOM 1506 N N . GLY A 1 187 ? 33.245 -0.857 -29.154 1.00 68.62 187 GLY A N 1
ATOM 1507 C CA . GLY A 1 187 ? 34.298 -0.609 -30.133 1.00 68.62 187 GLY A CA 1
ATOM 1508 C C . GLY A 1 187 ? 35.676 -0.974 -29.582 1.00 68.62 187 GLY A C 1
ATOM 1509 O O . GLY A 1 187 ? 36.024 -0.627 -28.448 1.00 68.62 187 GLY A O 1
ATOM 1510 N N . GLY A 1 188 ? 36.454 -1.676 -30.408 1.00 64.44 188 GLY A N 1
ATOM 1511 C CA . GLY A 1 188 ? 37.812 -2.122 -30.098 1.00 64.44 188 GLY A CA 1
ATOM 1512 C C . GLY A 1 188 ? 38.006 -3.645 -30.138 1.00 64.44 188 GLY A C 1
ATOM 1513 O O . GLY A 1 188 ? 37.085 -4.422 -29.859 1.00 64.44 188 GLY A O 1
ATOM 1514 N N . GLY A 1 189 ? 39.211 -4.050 -30.553 1.00 59.56 189 GLY A N 1
ATOM 1515 C CA . GLY A 1 189 ? 39.661 -5.426 -30.791 1.00 59.56 189 GLY A CA 1
ATOM 1516 C C . GLY A 1 189 ? 40.884 -5.469 -31.725 1.00 59.56 189 GLY A C 1
ATOM 1517 O O . GLY A 1 189 ? 41.134 -4.514 -32.464 1.00 59.56 189 GLY A O 1
ATOM 1518 N N . TYR A 1 190 ? 41.660 -6.560 -31.688 1.00 47.72 190 TYR A N 1
ATOM 1519 C CA . TYR A 1 190 ? 42.873 -6.733 -32.505 1.00 47.72 190 TYR A CA 1
ATOM 1520 C C . TYR A 1 190 ? 42.594 -6.505 -34.004 1.00 47.72 190 TYR A C 1
ATOM 1522 O O . TYR A 1 190 ? 41.818 -7.243 -34.608 1.00 47.72 190 TYR A O 1
ATOM 1530 N N . GLY A 1 191 ? 43.264 -5.508 -34.601 1.00 54.16 191 GLY A N 1
ATOM 1531 C CA . GLY A 1 191 ? 43.210 -5.211 -36.042 1.00 54.16 191 GLY A CA 1
ATOM 1532 C C . GLY A 1 191 ? 42.549 -3.886 -36.454 1.00 54.16 191 GLY A C 1
ATOM 1533 O O . GLY A 1 191 ? 42.319 -3.684 -37.642 1.00 54.16 191 GLY A O 1
ATOM 1534 N N . PHE A 1 192 ? 42.247 -2.976 -35.523 1.00 47.31 192 PHE A N 1
ATOM 1535 C CA . PHE A 1 192 ? 41.576 -1.709 -35.845 1.00 47.31 192 PHE A CA 1
ATOM 1536 C C . PHE A 1 192 ? 42.521 -0.690 -36.521 1.00 47.31 192 PHE A C 1
ATOM 1538 O O . PHE A 1 192 ? 43.452 -0.179 -35.898 1.00 47.31 192 PHE A O 1
ATOM 1545 N N . SER A 1 193 ? 42.266 -0.365 -37.792 1.00 46.81 193 SER A N 1
ATOM 1546 C CA . SER A 1 193 ? 42.805 0.830 -38.459 1.00 46.81 193 SER A CA 1
ATOM 1547 C C . SER A 1 193 ? 41.864 2.001 -38.162 1.00 46.81 193 SER A C 1
ATOM 1549 O O . SER A 1 193 ? 40.650 1.830 -38.207 1.00 46.81 193 SER A O 1
ATOM 1551 N N . GLY A 1 194 ? 42.394 3.182 -37.834 1.00 47.41 194 GLY A N 1
ATOM 1552 C CA . GLY A 1 194 ? 41.647 4.342 -37.311 1.00 47.41 194 GLY A CA 1
ATOM 1553 C C . GLY A 1 194 ? 40.605 4.993 -38.239 1.00 47.41 194 GLY A C 1
ATOM 1554 O O . GLY A 1 194 ? 40.285 6.163 -38.047 1.00 47.41 194 GLY A O 1
ATOM 1555 N N . CYS A 1 195 ? 40.090 4.277 -39.240 1.00 43.91 195 CYS A N 1
ATOM 1556 C CA . CYS A 1 195 ? 39.130 4.762 -40.230 1.00 43.91 195 CYS A CA 1
ATOM 1557 C C . CYS A 1 195 ? 37.672 4.339 -39.964 1.00 43.91 195 CYS A C 1
ATOM 1559 O O . CYS A 1 195 ? 36.783 4.940 -40.559 1.00 43.91 195 CYS A O 1
ATOM 1561 N N . ASP A 1 196 ? 37.411 3.401 -39.045 1.00 44.12 196 ASP A N 1
ATOM 1562 C CA . ASP A 1 196 ? 36.062 2.854 -38.788 1.00 44.12 196 ASP A CA 1
ATOM 1563 C C . ASP A 1 196 ? 35.415 3.383 -37.493 1.00 44.12 196 ASP A C 1
ATOM 1565 O O . ASP A 1 196 ? 34.669 2.679 -36.811 1.00 44.12 196 ASP A O 1
ATOM 1569 N N . LEU A 1 197 ? 35.688 4.635 -37.116 1.00 46.22 197 LEU A N 1
ATOM 1570 C CA . LEU A 1 197 ? 34.827 5.297 -36.135 1.00 46.22 197 LEU A CA 1
ATOM 1571 C C . LEU A 1 197 ? 33.489 5.611 -36.820 1.00 46.22 197 LEU A C 1
ATOM 1573 O O . LEU A 1 197 ? 33.509 6.218 -37.898 1.00 46.22 197 LEU A O 1
ATOM 1577 N N . PRO A 1 198 ? 32.327 5.267 -36.225 1.00 42.84 198 PRO A N 1
ATOM 1578 C CA . PRO A 1 198 ? 31.067 5.793 -36.724 1.00 42.84 198 PRO A CA 1
ATOM 1579 C C . PRO A 1 198 ?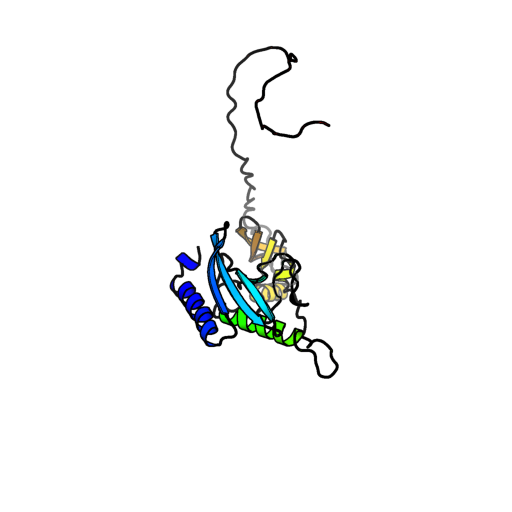 31.183 7.323 -36.770 1.00 42.84 198 PRO A C 1
ATOM 1581 O O . PRO A 1 198 ? 31.827 7.913 -35.890 1.00 42.84 198 PRO A O 1
ATOM 1584 N N . PRO A 1 199 ? 30.617 7.986 -37.798 1.00 40.06 199 PRO A N 1
ATOM 1585 C CA . PRO A 1 199 ? 30.686 9.433 -37.892 1.00 40.06 199 PRO A CA 1
ATOM 1586 C C . PRO A 1 199 ? 30.217 9.991 -36.558 1.00 40.06 199 PRO A C 1
ATOM 1588 O O . PRO A 1 199 ? 29.165 9.583 -36.059 1.00 40.06 199 PRO A O 1
ATOM 1591 N N . THR A 1 200 ? 31.028 10.874 -35.967 1.00 39.97 200 THR A N 1
ATOM 1592 C CA . THR A 1 200 ? 30.690 11.576 -34.731 1.00 39.97 200 THR A CA 1
ATOM 1593 C C . THR A 1 200 ? 29.417 12.364 -34.989 1.00 39.97 200 THR A C 1
ATOM 1595 O O . THR A 1 200 ? 29.422 13.532 -35.378 1.00 39.97 200 THR A O 1
ATOM 1598 N N . SER A 1 201 ? 28.291 11.693 -34.786 1.00 37.28 201 SER A N 1
ATOM 1599 C CA . SER A 1 201 ? 26.976 12.282 -34.738 1.00 37.28 201 SER A CA 1
ATOM 1600 C C . SER A 1 201 ? 26.976 13.045 -33.432 1.00 37.28 201 SER A C 1
ATOM 1602 O O . SER A 1 201 ? 26.575 12.548 -32.387 1.00 37.28 201 SER A O 1
ATOM 1604 N N . ARG A 1 202 ? 27.547 14.253 -33.475 1.00 36.78 202 ARG A N 1
ATOM 1605 C CA . ARG A 1 202 ? 27.334 15.268 -32.458 1.00 36.78 202 ARG A CA 1
ATOM 1606 C C . ARG A 1 202 ? 25.828 15.446 -32.388 1.00 36.78 202 ARG A C 1
ATOM 1608 O O . ARG A 1 202 ? 25.259 16.197 -33.181 1.00 36.78 202 ARG A O 1
ATOM 1615 N N . THR A 1 203 ? 25.185 14.774 -31.443 1.00 34.56 203 THR A N 1
ATOM 1616 C CA . THR A 1 203 ? 23.867 15.171 -30.981 1.00 34.56 203 THR A CA 1
ATOM 1617 C C . THR A 1 203 ? 24.051 16.578 -30.433 1.00 34.56 203 THR A C 1
ATOM 1619 O O . THR A 1 203 ? 24.522 16.783 -29.316 1.00 34.56 203 THR A O 1
ATOM 1622 N N . ARG A 1 2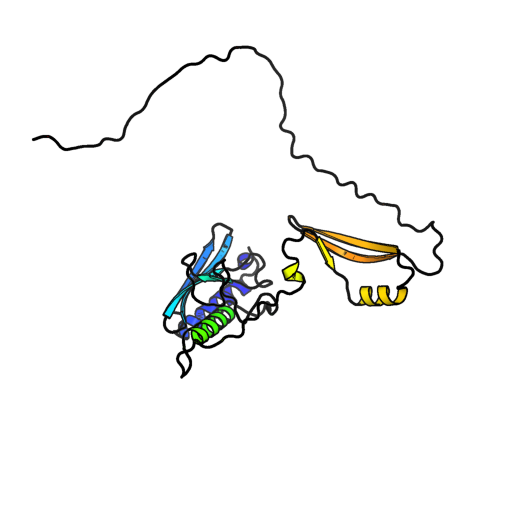04 ? 23.796 17.586 -31.276 1.00 30.03 204 ARG A N 1
ATOM 1623 C CA . ARG A 1 204 ? 23.652 18.962 -30.816 1.00 30.03 204 ARG A CA 1
ATOM 1624 C C . ARG A 1 204 ? 22.497 18.923 -29.829 1.00 30.03 204 ARG A C 1
ATOM 1626 O O . ARG A 1 204 ? 21.359 18.730 -30.250 1.00 30.03 204 ARG A O 1
ATOM 1633 N N . LEU A 1 205 ? 22.798 19.118 -28.548 1.00 32.81 205 LEU A N 1
ATOM 1634 C CA . LEU A 1 205 ? 21.828 19.588 -27.570 1.00 32.81 205 LEU A CA 1
ATOM 1635 C C . LEU A 1 205 ? 21.144 20.816 -28.177 1.00 32.81 205 LEU A C 1
ATOM 1637 O O . LEU A 1 205 ? 21.704 21.914 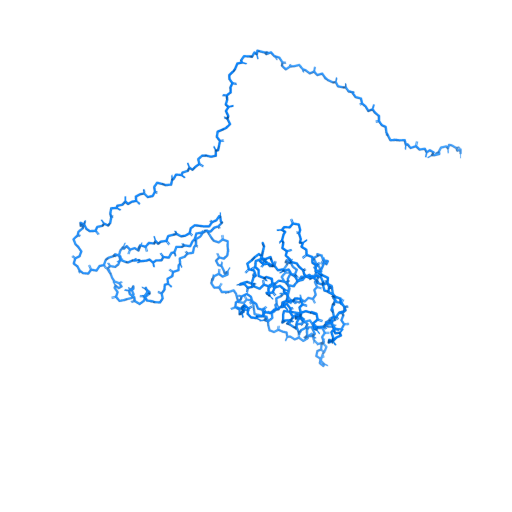-28.201 1.00 32.81 205 LEU A O 1
ATOM 1641 N N . LYS A 1 206 ? 19.946 20.627 -28.731 1.00 28.12 206 LYS A N 1
ATOM 1642 C CA . LYS A 1 206 ? 19.048 21.742 -28.981 1.00 28.12 206 LYS A CA 1
ATOM 1643 C C . LYS A 1 206 ? 18.507 22.122 -27.613 1.00 28.12 206 LYS A C 1
ATOM 1645 O O . LYS A 1 206 ? 17.552 21.523 -27.137 1.00 28.12 206 LYS A O 1
ATOM 1650 N N . PHE A 1 207 ? 19.132 23.115 -26.986 1.00 28.78 207 PHE A N 1
ATOM 1651 C CA . PHE A 1 207 ? 18.435 23.921 -25.996 1.00 28.78 207 PHE A CA 1
ATOM 1652 C C . PHE A 1 207 ? 17.205 24.497 -26.701 1.00 28.78 207 PHE A C 1
ATOM 1654 O O . PHE A 1 207 ? 17.316 25.418 -27.512 1.00 28.78 207 PHE A O 1
ATOM 1661 N N . VAL A 1 208 ? 16.036 23.914 -26.444 1.00 29.41 208 VAL A N 1
ATOM 1662 C CA . VAL A 1 208 ? 14.774 24.577 -26.745 1.00 29.41 208 VAL A CA 1
ATOM 1663 C C . VAL A 1 208 ? 14.706 25.737 -25.762 1.00 29.41 208 VAL A C 1
ATOM 1665 O O . VAL A 1 208 ? 14.416 25.552 -24.583 1.00 29.41 208 VAL A O 1
ATOM 1668 N N . LYS A 1 209 ? 15.078 26.934 -26.233 1.00 32.38 209 LYS A N 1
ATOM 1669 C CA . LYS A 1 209 ? 14.755 28.175 -25.533 1.00 32.38 209 LYS A CA 1
ATOM 1670 C C . LYS A 1 209 ? 13.245 28.180 -25.318 1.00 32.38 209 LYS A C 1
ATOM 1672 O O . LYS A 1 209 ? 12.478 28.012 -26.265 1.00 32.38 209 LYS A O 1
ATOM 1677 N N . SER A 1 210 ? 12.862 28.348 -24.061 1.00 36.75 210 SER A N 1
ATOM 1678 C CA . SER A 1 210 ? 11.524 28.725 -23.637 1.00 36.75 210 SER A CA 1
ATOM 1679 C C . SER A 1 210 ? 10.951 29.811 -24.551 1.00 36.75 210 SER A C 1
ATOM 1681 O O . SER A 1 210 ? 11.652 30.746 -24.933 1.00 36.75 210 SER A O 1
ATOM 1683 N N . VAL A 1 211 ? 9.678 29.626 -24.885 1.00 33.34 211 VAL A N 1
ATOM 1684 C CA . VAL A 1 211 ? 8.785 30.488 -25.664 1.00 33.34 211 VAL A CA 1
ATOM 1685 C C . VAL A 1 211 ? 9.105 31.983 -25.507 1.00 33.34 211 VAL A C 1
ATOM 1687 O O . VAL A 1 211 ? 9.084 32.513 -24.398 1.00 33.34 211 VAL A O 1
ATOM 1690 N N . ASN A 1 212 ? 9.375 32.654 -26.634 1.00 29.62 212 ASN A N 1
ATOM 1691 C CA . ASN A 1 212 ? 9.475 34.110 -26.724 1.00 29.62 212 ASN A CA 1
ATOM 1692 C C . ASN A 1 212 ? 8.120 34.742 -26.377 1.00 29.62 212 ASN A C 1
ATOM 1694 O O . ASN A 1 212 ? 7.121 34.465 -27.042 1.00 29.62 212 ASN A O 1
ATOM 1698 N N . HIS A 1 213 ? 8.107 35.617 -25.373 1.00 32.19 213 HIS A N 1
ATOM 1699 C CA . HIS A 1 213 ? 7.087 36.652 -25.255 1.00 32.19 213 HIS A CA 1
ATOM 1700 C C . HIS A 1 213 ? 7.419 37.737 -26.285 1.00 32.19 213 HIS A C 1
ATOM 1702 O O . HIS A 1 213 ? 8.571 38.143 -26.424 1.00 32.19 213 HIS A O 1
ATOM 1708 N N . GLN A 1 214 ? 6.416 38.118 -27.061 1.00 31.30 214 GLN A N 1
ATOM 1709 C CA . GLN A 1 214 ? 6.506 39.064 -28.160 1.00 31.30 214 GLN A CA 1
ATOM 1710 C C . GLN A 1 214 ? 6.594 40.483 -27.583 1.00 31.30 214 GLN A C 1
ATOM 1712 O O . GLN A 1 214 ? 5.642 40.948 -26.961 1.00 31.30 214 GLN A O 1
ATOM 1717 N N . GLU A 1 215 ? 7.737 41.149 -27.757 1.00 30.56 215 GLU A N 1
ATOM 1718 C CA . GLU A 1 215 ? 7.831 42.604 -27.613 1.00 30.56 215 GLU A CA 1
ATOM 1719 C C . GLU A 1 215 ? 7.039 43.244 -28.756 1.00 30.56 215 GLU A C 1
ATOM 1721 O O . GLU A 1 215 ? 7.163 42.838 -29.914 1.00 30.56 215 GLU A O 1
ATOM 1726 N N . ASN A 1 216 ? 6.188 44.208 -28.411 1.00 32.69 216 ASN A N 1
ATOM 1727 C CA . ASN A 1 216 ? 5.617 45.137 -29.366 1.00 32.69 216 ASN A CA 1
ATOM 1728 C C . ASN A 1 216 ? 5.893 46.553 -28.862 1.00 32.69 216 ASN A C 1
ATOM 1730 O O . ASN A 1 216 ? 5.744 46.852 -27.675 1.00 32.69 216 ASN A O 1
ATOM 1734 N N . ASP A 1 217 ? 6.338 47.364 -29.805 1.00 32.41 217 ASP A N 1
ATOM 1735 C CA . ASP A 1 217 ? 7.023 48.633 -29.639 1.00 32.41 217 ASP A CA 1
ATOM 1736 C C . ASP A 1 217 ? 6.060 49.792 -29.340 1.00 32.41 217 ASP A C 1
ATOM 1738 O O . ASP A 1 217 ? 4.931 49.808 -29.833 1.00 32.41 217 ASP A O 1
ATOM 1742 N N . GLY A 1 218 ? 6.547 50.823 -28.636 1.00 27.81 218 GLY A N 1
ATOM 1743 C CA . GLY A 1 218 ? 6.019 52.184 -28.792 1.00 27.81 218 GLY A CA 1
ATOM 1744 C C . GLY A 1 218 ? 5.794 52.991 -27.512 1.00 27.81 218 GLY A C 1
ATOM 1745 O O . GLY A 1 218 ? 4.765 52.844 -26.873 1.00 27.81 218 GLY A O 1
ATOM 1746 N N . HIS A 1 219 ? 6.751 53.885 -27.234 1.00 28.17 219 HIS A N 1
ATOM 1747 C CA . HIS A 1 219 ? 6.595 55.268 -26.747 1.00 28.17 219 HIS A CA 1
ATOM 1748 C C . HIS A 1 219 ? 5.593 55.584 -25.612 1.00 28.17 219 HIS A C 1
ATOM 1750 O O . HIS A 1 219 ? 4.390 55.563 -25.821 1.00 28.17 219 HIS A O 1
ATOM 1756 N N . GLU A 1 220 ? 6.091 56.055 -24.462 1.00 28.12 220 GLU A N 1
ATOM 1757 C CA . GLU A 1 220 ? 6.063 57.480 -24.059 1.00 28.12 220 GLU A CA 1
ATOM 1758 C C . GLU A 1 220 ? 6.623 57.675 -22.637 1.00 28.12 220 GLU A C 1
ATOM 1760 O O . GLU A 1 220 ? 6.724 56.746 -21.837 1.00 28.12 220 GLU A O 1
ATOM 1765 N N . GLU A 1 221 ? 7.096 58.894 -22.398 1.00 30.59 221 GLU A N 1
ATOM 1766 C CA . GLU A 1 221 ? 7.742 59.389 -21.188 1.00 30.59 221 GLU A CA 1
ATOM 1767 C C . GLU A 1 221 ? 6.803 59.418 -19.964 1.00 30.59 221 GLU A C 1
ATOM 1769 O O . GLU A 1 221 ? 5.585 59.420 -20.086 1.00 30.59 221 GLU A O 1
ATOM 1774 N N . GLU A 1 222 ? 7.422 59.575 -18.788 1.00 29.94 222 GLU A N 1
ATOM 1775 C CA . GLU A 1 222 ? 7.008 60.517 -17.733 1.00 29.94 222 GLU A CA 1
ATOM 1776 C C . GLU A 1 222 ? 6.803 59.935 -16.310 1.00 29.94 222 GLU A C 1
ATOM 1778 O O . GLU A 1 222 ? 5.961 59.094 -16.023 1.00 29.94 222 GLU A O 1
ATOM 1783 N N . GLN A 1 223 ? 7.648 60.464 -15.416 1.00 27.61 223 GLN A N 1
ATOM 1784 C CA . GLN A 1 223 ? 7.494 60.724 -13.978 1.00 27.61 223 GLN A CA 1
ATOM 1785 C C . GLN A 1 223 ? 6.886 59.667 -13.041 1.00 27.61 223 GLN A C 1
ATOM 1787 O O . GLN A 1 223 ? 5.682 59.469 -12.916 1.00 27.61 223 GLN A O 1
ATOM 1792 N N . ILE A 1 224 ? 7.757 59.184 -12.152 1.00 30.52 224 ILE A N 1
ATOM 1793 C CA . ILE A 1 224 ? 7.382 58.675 -10.832 1.00 30.52 224 ILE A CA 1
ATOM 1794 C C . ILE A 1 224 ? 6.875 59.854 -9.983 1.00 30.52 224 ILE A C 1
ATOM 1796 O O . ILE A 1 224 ? 7.670 60.680 -9.529 1.00 30.52 224 ILE A O 1
ATOM 1800 N N . GLN A 1 225 ? 5.568 59.900 -9.710 1.00 29.70 225 GLN A N 1
ATOM 1801 C CA . GLN A 1 225 ? 4.993 60.689 -8.618 1.00 29.70 225 GLN A CA 1
ATOM 1802 C C . GLN A 1 225 ? 4.325 59.795 -7.565 1.00 29.70 225 GLN A C 1
ATOM 1804 O O . GLN A 1 225 ? 3.600 58.848 -7.857 1.00 29.70 225 GLN A O 1
ATOM 1809 N N . ARG A 1 226 ? 4.615 60.139 -6.306 1.00 32.00 226 ARG A N 1
ATOM 1810 C CA . ARG A 1 226 ? 3.979 59.665 -5.070 1.00 32.00 226 ARG A CA 1
ATOM 1811 C C . ARG A 1 226 ? 2.492 60.045 -5.033 1.00 32.00 226 ARG A C 1
ATOM 1813 O O . ARG A 1 226 ? 2.155 61.148 -5.446 1.00 32.00 226 ARG A O 1
ATOM 1820 N N . GLY A 1 227 ? 1.653 59.237 -4.376 1.00 26.66 227 GLY A N 1
ATOM 1821 C CA . GLY A 1 227 ? 0.307 59.677 -3.984 1.00 26.66 227 GLY A CA 1
ATOM 1822 C C . GLY A 1 227 ? -0.600 58.601 -3.382 1.00 26.66 227 GLY A C 1
ATOM 1823 O O . GLY A 1 227 ? -1.306 57.906 -4.094 1.00 26.66 227 GLY A O 1
ATOM 1824 N N . THR A 1 228 ? -0.540 58.493 -2.058 1.00 27.69 228 THR A N 1
ATOM 1825 C CA . THR A 1 228 ? -1.592 58.164 -1.071 1.00 27.69 228 THR A CA 1
ATOM 1826 C C . THR A 1 228 ? -3.062 57.940 -1.510 1.00 27.69 228 THR A C 1
ATOM 1828 O O . THR A 1 228 ? -3.670 58.802 -2.132 1.00 27.69 228 THR A O 1
ATOM 1831 N N . ASP A 1 229 ? -3.639 56.876 -0.927 1.00 28.02 229 ASP A N 1
ATOM 1832 C CA . ASP A 1 229 ? -4.842 56.841 -0.060 1.00 28.02 229 ASP A CA 1
ATOM 1833 C C . ASP A 1 229 ? -6.278 56.472 -0.520 1.00 28.02 229 ASP A C 1
ATOM 1835 O O . ASP A 1 229 ? -6.871 57.065 -1.414 1.00 28.02 229 ASP A O 1
ATOM 1839 N N . HIS A 1 230 ? -6.855 55.598 0.338 1.00 28.55 230 HIS A N 1
ATOM 1840 C CA . HIS A 1 230 ? -8.266 55.374 0.735 1.00 28.55 230 HIS A CA 1
ATOM 1841 C C . HIS A 1 230 ? -9.168 54.564 -0.237 1.00 28.55 230 HIS A C 1
ATOM 1843 O O . HIS A 1 230 ? -9.141 54.768 -1.438 1.00 28.55 230 HIS A O 1
ATOM 1849 N N . ARG A 1 231 ? -10.042 53.623 0.188 1.00 26.30 231 ARG A N 1
ATOM 1850 C CA . ARG A 1 231 ? -10.953 53.616 1.356 1.00 26.30 231 ARG A CA 1
ATOM 1851 C C . ARG A 1 231 ? -11.595 52.218 1.593 1.00 26.30 231 ARG A C 1
ATOM 1853 O O . ARG A 1 231 ? -11.890 51.510 0.637 1.00 26.30 231 ARG A O 1
ATOM 1860 N N . VAL A 1 232 ? -11.863 51.878 2.863 1.00 33.75 232 VAL A N 1
ATOM 1861 C CA . VAL A 1 232 ? -12.672 50.733 3.390 1.00 33.75 232 VAL A CA 1
ATOM 1862 C C . VAL A 1 232 ? -14.194 51.039 3.285 1.00 33.75 232 VAL A C 1
ATOM 1864 O O . VAL A 1 232 ? -14.511 52.214 3.072 1.00 33.75 232 VAL A O 1
ATOM 1867 N N . PRO A 1 233 ? -15.159 50.089 3.437 1.00 40.06 233 PRO A N 1
ATOM 1868 C CA . PRO A 1 233 ? -15.663 49.587 4.752 1.00 40.06 233 PRO A CA 1
ATOM 1869 C C . PRO A 1 233 ? -16.082 48.081 4.709 1.00 40.06 233 PRO A C 1
ATOM 1871 O O . PRO A 1 233 ? -16.134 47.497 3.638 1.00 40.06 233 PRO A O 1
ATOM 1874 N N . ALA A 1 234 ? -16.449 47.328 5.755 1.00 26.84 234 ALA A N 1
ATOM 1875 C CA . ALA A 1 234 ? -16.526 47.450 7.213 1.00 26.84 234 ALA A CA 1
ATOM 1876 C C . ALA A 1 234 ? -16.711 46.025 7.795 1.00 26.84 234 ALA A C 1
ATOM 1878 O O . ALA A 1 234 ? -17.356 45.184 7.171 1.00 26.84 234 ALA A O 1
ATOM 1879 N N . ALA A 1 235 ? -16.247 45.779 9.023 1.00 29.50 235 ALA A N 1
ATOM 1880 C CA . ALA A 1 235 ? -16.744 44.695 9.871 1.00 29.50 235 ALA A CA 1
ATOM 1881 C C . ALA A 1 235 ? -17.200 45.306 11.202 1.00 29.50 235 ALA A C 1
ATOM 1883 O O . ALA A 1 235 ? -16.407 45.908 11.926 1.00 29.50 235 ALA A O 1
ATOM 1884 N N . GLY A 1 236 ? -18.499 45.206 11.486 1.00 30.94 236 GLY A N 1
ATOM 1885 C CA . GLY A 1 236 ? -19.108 45.721 12.707 1.00 30.94 236 GLY A CA 1
ATOM 1886 C C . GLY A 1 236 ? -18.767 44.856 13.920 1.00 30.94 236 GLY A C 1
ATOM 1887 O O . GLY A 1 236 ? -18.957 43.642 13.900 1.00 30.94 236 GLY A O 1
ATOM 1888 N N . ARG A 1 237 ? -18.318 45.500 15.001 1.00 32.50 237 ARG A N 1
ATOM 1889 C CA . ARG A 1 237 ? -18.393 44.981 16.371 1.00 32.50 237 ARG A CA 1
ATOM 1890 C C . ARG A 1 237 ? -19.479 45.740 17.116 1.00 32.50 237 ARG A C 1
ATOM 1892 O O . ARG A 1 237 ? -19.518 46.966 17.075 1.00 32.50 237 ARG A O 1
ATOM 1899 N N . GLY A 1 238 ? -20.323 44.998 17.822 1.00 30.97 238 GLY A N 1
ATOM 1900 C CA . GLY A 1 238 ? -21.256 45.535 18.796 1.00 30.97 238 GLY A CA 1
ATOM 1901 C C . GLY A 1 238 ? -20.899 45.091 20.213 1.00 30.97 238 GLY A C 1
ATOM 1902 O O . GLY A 1 238 ? -20.705 43.900 20.440 1.00 30.97 238 GLY A O 1
ATOM 1903 N N . ARG A 1 239 ? -20.984 46.077 21.122 1.00 34.44 239 ARG A N 1
ATOM 1904 C CA . ARG A 1 239 ? -21.207 46.012 22.585 1.00 34.44 239 ARG A CA 1
ATOM 1905 C C . ARG A 1 239 ? -19.997 45.602 23.445 1.00 34.44 239 ARG A C 1
ATOM 1907 O O . ARG A 1 239 ? -19.186 44.803 23.008 1.00 34.44 239 ARG A O 1
ATOM 1914 N N . HIS A 1 240 ? -19.771 46.114 24.658 1.00 34.34 240 HIS A N 1
ATOM 1915 C CA . HIS A 1 240 ? -20.547 46.839 25.688 1.00 34.34 240 HIS A CA 1
ATOM 1916 C C . HIS A 1 240 ? -19.564 47.835 26.369 1.00 34.34 240 HIS A C 1
ATOM 1918 O O . HIS A 1 240 ? -18.398 47.484 26.507 1.00 34.34 240 HIS A O 1
ATOM 1924 N N . ALA A 1 241 ? -19.860 49.125 26.571 1.00 42.22 241 ALA A N 1
ATOM 1925 C CA . ALA A 1 241 ? -20.748 49.787 27.546 1.00 42.22 241 ALA A CA 1
ATOM 1926 C C . ALA A 1 241 ? -20.204 49.819 28.993 1.00 42.22 241 ALA A C 1
ATOM 1928 O O . ALA A 1 241 ? -20.079 48.777 29.632 1.00 42.22 241 ALA A O 1
ATOM 1929 N N . ASP A 1 242 ? -19.935 51.051 29.442 1.00 41.50 242 ASP A N 1
ATOM 1930 C CA . ASP A 1 242 ? -19.602 51.514 30.795 1.00 41.50 242 ASP A CA 1
ATOM 1931 C C . ASP A 1 242 ? -20.607 51.068 31.868 1.00 41.50 242 ASP A C 1
ATOM 1933 O O . ASP A 1 242 ? -21.820 51.097 31.632 1.00 41.50 242 ASP A O 1
ATOM 1937 N N . GLN A 1 243 ? -20.113 50.759 33.069 1.00 45.00 243 GLN A N 1
ATOM 1938 C CA . GLN A 1 243 ? -20.101 51.649 34.248 1.00 45.00 243 GLN A CA 1
ATOM 1939 C C . GLN A 1 243 ? -19.399 50.957 35.421 1.00 45.00 243 GLN A C 1
ATOM 1941 O O . GLN A 1 243 ? -19.589 49.730 35.582 1.00 45.00 243 GLN A O 1
#

Radius of gyration: 30.02 Å; Cα contacts (8 Å, |Δi|>4): 283; chains: 1; bounding box: 64×74×74 Å